Protein AF-A0A2A2Q8H7-F1 (afdb_monomer_lite)

Secondary structure (DSSP, 8-state):
----------PPPP--------------------------------------SS-------------------SSSSSSSHHHHHHIIIIIHHHHHHHHHHHHHHHHHHHHHHHHHHHHHHHHHHHHHHHHHHHHHHHHHHHHHHHHHHHHHHHHHHHHHHHHHHHHHHHHHHHHHHHHHHHHHHHHHHHHHHHHHHHHHHHHHHHHHHHHHHHHHHHHHHHHHHHHHHHHHTGGGGHHHHHHHHHHHHHHHHHHHHHHHHHHHHHHHHHHHHHHHHHHHHHHHHHHHHHHHHHHHHHHHHHHHHHHHHHHHHHHHHHHHHHHHHHHHHHHHHHHHHHHHHHHHHHHHHHHHHHTT-

Foldseek 3Di:
DDDDDDDDDDDDDDDDDDDDDDDDDDDDDDDDDDDDDDDDDDDDDDDDDDDDDDDDDDDDDDDDDDDDDDDDPPPPPPPCVVVVCCVVPPVVVVVVVVVVVVVVVVLLVVLVVLLVVLVVLLVVLVVLLVVLVVLLVVLVVLLVVLVVVVVVLVVVLVVLVVLLVVLVVLLVVLVVLLVVLVVVLVVLVVVVVVLVVLLVVLVVLLVVLVVQLVVLVVQLVVLVVQLVVLVVVPPVSPVSNVVSVVSNVVSVVSNVVSVVVNVVSVVVNVVSVVVVVVSVVVNVVSVVSNVVSVVSNVVSVVSNVVSVVVSVVSVVVVVVSVVSNVVSVVSSVVSVVSSVVSVVSSVVSVVSSVVSD

pLDDT: mean 78.53, std 24.17, range [28.8, 98.31]

Structure (mmCIF, N/CA/C/O backbone):
data_AF-A0A2A2Q8H7-F1
#
_entry.id   AF-A0A2A2Q8H7-F1
#
loop_
_atom_site.group_PDB
_atom_site.id
_atom_site.type_symbol
_atom_site.label_atom_id
_atom_site.label_alt_id
_atom_site.label_comp_id
_atom_site.label_asym_id
_atom_site.label_entity_id
_atom_site.label_seq_id
_atom_site.pdbx_PDB_ins_code
_atom_site.Cartn_x
_atom_site.Cartn_y
_atom_site.Cartn_z
_atom_site.occupancy
_atom_site.B_iso_or_equiv
_atom_site.auth_seq_id
_atom_site.auth_comp_id
_atom_site.auth_asym_id
_atom_site.auth_atom_id
_atom_site.pdbx_PDB_model_num
ATOM 1 N N . MET A 1 1 ? -20.691 2.808 -23.930 1.00 38.38 1 MET A N 1
ATOM 2 C CA . MET A 1 1 ? -20.259 2.750 -25.343 1.00 38.38 1 MET A CA 1
ATOM 3 C C . MET A 1 1 ? -18.809 2.288 -25.367 1.00 38.38 1 MET A C 1
ATOM 5 O O . MET A 1 1 ? -17.964 2.960 -24.802 1.00 38.38 1 MET A O 1
ATOM 9 N N . ASN A 1 2 ? -18.584 1.089 -25.905 1.00 46.81 2 ASN A N 1
ATOM 10 C CA . ASN A 1 2 ? -17.300 0.408 -26.139 1.00 46.81 2 ASN A CA 1
ATOM 11 C C . ASN A 1 2 ? -16.890 0.675 -27.607 1.00 46.81 2 ASN A C 1
ATOM 13 O O . ASN A 1 2 ? -17.810 0.822 -28.419 1.00 46.81 2 ASN A O 1
ATOM 17 N N . PRO A 1 3 ? -15.591 0.773 -27.967 1.00 53.31 3 PRO A N 1
ATOM 18 C CA . PRO A 1 3 ? -14.994 -0.343 -28.724 1.00 53.31 3 PRO A CA 1
ATOM 19 C C . PRO A 1 3 ? -13.470 -0.580 -28.512 1.00 53.31 3 PRO A C 1
ATOM 21 O O . PRO A 1 3 ? -12.635 0.281 -28.762 1.00 53.31 3 PRO A O 1
ATOM 24 N N . THR A 1 4 ? -13.142 -1.801 -28.077 1.00 50.53 4 THR A N 1
ATOM 25 C CA . THR A 1 4 ? -12.286 -2.833 -28.720 1.00 50.53 4 THR A CA 1
ATOM 26 C C . THR A 1 4 ? -10.913 -2.488 -29.336 1.00 50.53 4 THR A C 1
ATOM 28 O O . THR A 1 4 ? -10.813 -1.855 -30.384 1.00 50.53 4 THR A O 1
ATOM 31 N N . LEU A 1 5 ? -9.881 -3.118 -28.755 1.00 50.56 5 LEU A N 1
ATOM 32 C CA . LEU A 1 5 ? -8.596 -3.525 -29.357 1.00 50.56 5 LEU A CA 1
ATOM 33 C C . LEU A 1 5 ? -8.773 -4.593 -30.463 1.00 50.56 5 LEU A C 1
ATOM 35 O O . LEU A 1 5 ? -9.789 -5.293 -30.467 1.00 50.56 5 LEU A O 1
ATOM 39 N N . PRO A 1 6 ? -7.713 -4.864 -31.253 1.00 56.31 6 PRO A N 1
ATOM 40 C CA . PRO A 1 6 ? -7.338 -6.262 -31.461 1.00 56.31 6 PRO A CA 1
ATOM 41 C C . PRO A 1 6 ? -5.842 -6.536 -31.228 1.00 56.31 6 PRO A C 1
ATOM 43 O O . PRO A 1 6 ? -4.957 -5.897 -31.793 1.00 56.31 6 PRO A O 1
ATOM 46 N N . TRP A 1 7 ? -5.592 -7.557 -30.409 1.00 42.88 7 TRP A N 1
ATOM 47 C CA . TRP A 1 7 ? -4.378 -8.370 -30.400 1.00 42.88 7 TRP A CA 1
ATOM 48 C C . TRP A 1 7 ? -4.531 -9.492 -31.439 1.00 42.88 7 TRP A C 1
ATOM 50 O O . TRP A 1 7 ? -5.582 -10.127 -31.496 1.00 42.88 7 TRP A O 1
ATOM 60 N N . SER A 1 8 ? -3.468 -9.821 -32.172 1.00 47.59 8 SER A N 1
ATOM 61 C CA . SER A 1 8 ? -3.288 -11.159 -32.748 1.00 47.59 8 SER A CA 1
ATOM 62 C C . SER A 1 8 ? -1.811 -11.527 -32.697 1.00 47.59 8 SER A C 1
ATOM 64 O O . SER A 1 8 ? -0.992 -10.948 -33.410 1.00 47.59 8 SER A O 1
ATOM 66 N N . GLY A 1 9 ? -1.477 -12.468 -31.818 1.00 38.00 9 GLY A N 1
ATOM 67 C CA . GLY A 1 9 ? -0.177 -13.117 -31.794 1.00 38.00 9 GLY A CA 1
ATOM 68 C C . GLY A 1 9 ? -0.129 -14.295 -32.762 1.00 38.00 9 GLY A C 1
ATOM 69 O O . GLY A 1 9 ? -1.125 -14.985 -32.949 1.00 38.00 9 GLY A O 1
ATOM 70 N N . THR A 1 10 ? 1.061 -14.557 -33.292 1.00 43.72 10 THR A N 1
ATOM 71 C CA . THR A 1 10 ? 1.520 -15.898 -33.674 1.00 43.72 10 THR A CA 1
ATOM 72 C C . THR A 1 10 ? 3.030 -15.953 -33.471 1.00 43.72 10 THR A C 1
ATOM 74 O O . THR A 1 10 ? 3.786 -15.244 -34.132 1.00 43.72 10 THR A O 1
ATOM 77 N N . THR A 1 11 ? 3.447 -16.771 -32.511 1.00 49.12 11 THR A N 1
ATOM 78 C CA . THR A 1 11 ? 4.818 -17.232 -32.275 1.00 49.12 11 THR A CA 1
ATOM 79 C C . THR A 1 11 ? 5.253 -18.259 -33.339 1.00 49.12 11 THR A C 1
ATOM 81 O O . THR A 1 11 ? 4.400 -18.829 -34.023 1.00 49.12 11 THR A O 1
ATOM 84 N N . PRO A 1 12 ? 6.569 -18.496 -33.510 1.00 51.62 12 PRO A N 1
ATOM 85 C CA . PRO A 1 12 ? 7.132 -19.291 -34.604 1.00 51.62 12 PRO A CA 1
ATOM 86 C C . PRO A 1 12 ? 7.311 -20.768 -34.209 1.00 51.62 12 PRO A C 1
ATOM 88 O O . PRO A 1 12 ? 7.320 -21.075 -33.015 1.00 51.62 12 PRO A O 1
ATOM 91 N N . PRO A 1 13 ? 7.582 -21.685 -35.156 1.00 51.84 13 PRO A N 1
ATOM 92 C CA . PRO A 1 13 ? 8.201 -22.955 -34.819 1.00 51.84 13 PRO A CA 1
ATOM 93 C C . PRO A 1 13 ? 9.704 -22.947 -35.126 1.00 51.84 13 PRO A C 1
ATOM 95 O O . PRO A 1 13 ? 10.159 -22.561 -36.203 1.00 51.84 13 PRO A O 1
ATOM 98 N N . ALA A 1 14 ? 10.462 -23.419 -34.142 1.00 38.50 14 ALA A N 1
ATOM 99 C CA . ALA A 1 14 ? 11.843 -23.851 -34.253 1.00 38.50 14 ALA A CA 1
ATOM 100 C C . ALA A 1 14 ? 11.913 -25.318 -34.716 1.00 38.50 14 ALA A C 1
ATOM 102 O O . ALA A 1 14 ? 11.048 -26.114 -34.350 1.00 38.50 14 ALA A O 1
ATOM 103 N N . GLY A 1 15 ? 13.002 -25.700 -35.393 1.00 35.97 15 GLY A N 1
ATOM 104 C CA . GLY A 1 15 ? 13.558 -27.049 -35.237 1.00 35.97 15 GLY A CA 1
ATOM 105 C C . GLY A 1 15 ? 14.048 -27.780 -36.491 1.00 35.97 15 GLY A C 1
ATOM 106 O O . GLY A 1 15 ? 13.283 -28.044 -37.407 1.00 35.97 15 GLY A O 1
ATOM 107 N N . ALA A 1 16 ? 15.301 -28.235 -36.370 1.00 33.44 16 ALA A N 1
ATOM 108 C CA . ALA A 1 16 ? 15.969 -29.370 -37.021 1.00 33.44 16 ALA A CA 1
ATOM 109 C C . ALA A 1 16 ? 16.624 -29.127 -38.400 1.00 33.44 16 ALA A C 1
ATOM 111 O O . ALA A 1 16 ? 15.956 -28.864 -39.389 1.00 33.44 16 ALA A O 1
ATOM 112 N N . LEU A 1 17 ? 17.959 -29.037 -38.495 1.00 33.41 17 LEU A N 1
ATOM 113 C CA . LEU A 1 17 ? 19.013 -30.065 -38.314 1.00 33.41 17 LEU A CA 1
ATOM 114 C C . LEU A 1 17 ? 19.177 -31.008 -39.517 1.00 33.41 17 LEU A C 1
ATOM 116 O O . LEU A 1 17 ? 18.214 -31.605 -39.977 1.00 33.41 17 LEU A O 1
ATOM 120 N N . LEU A 1 18 ? 20.463 -31.216 -39.849 1.00 34.31 18 LEU A N 1
ATOM 121 C CA . LEU A 1 18 ? 21.067 -32.229 -40.731 1.00 34.31 18 LEU A CA 1
ATOM 122 C C . LEU A 1 18 ? 20.992 -31.921 -42.234 1.00 34.31 18 LEU A C 1
ATOM 124 O O . LEU A 1 18 ? 19.980 -31.472 -42.739 1.00 34.31 18 LEU A O 1
ATOM 128 N N . SER A 1 19 ? 21.976 -32.209 -43.082 1.00 35.69 19 SER A N 1
ATOM 129 C CA . SER A 1 19 ? 23.404 -32.554 -43.013 1.00 35.69 19 SER A CA 1
ATOM 130 C C . SER A 1 19 ? 23.757 -32.986 -44.442 1.00 35.69 19 SER A C 1
ATOM 132 O O . SER A 1 19 ? 22.949 -33.688 -45.041 1.00 35.69 19 SER A O 1
ATOM 134 N N . HIS A 1 20 ? 24.985 -32.720 -44.911 1.00 35.47 20 HIS A N 1
ATOM 135 C CA . HIS A 1 20 ? 25.632 -33.429 -46.038 1.00 35.47 20 HIS A CA 1
ATOM 136 C C . HIS A 1 20 ? 25.002 -33.233 -47.452 1.00 35.47 20 HIS A C 1
ATOM 138 O O . HIS A 1 20 ? 23.803 -33.139 -47.605 1.00 35.47 20 HIS A O 1
ATOM 144 N N . ARG A 1 21 ? 25.707 -33.193 -48.593 1.00 36.56 21 ARG A N 1
ATOM 145 C CA . ARG A 1 21 ? 27.114 -33.397 -48.968 1.00 36.56 21 ARG A CA 1
ATOM 146 C C . ARG A 1 21 ? 27.296 -32.991 -50.451 1.00 36.56 21 ARG A C 1
ATOM 148 O O . ARG A 1 21 ? 26.534 -33.442 -51.288 1.00 36.56 21 ARG A O 1
ATOM 155 N N . ARG A 1 22 ? 28.392 -32.268 -50.724 1.00 36.62 22 ARG A N 1
ATOM 156 C CA . ARG A 1 22 ? 29.293 -32.260 -51.910 1.00 36.62 22 ARG A CA 1
ATOM 157 C C . ARG A 1 22 ? 28.767 -32.122 -53.351 1.00 36.62 22 ARG A C 1
ATOM 159 O O . ARG A 1 22 ? 28.132 -33.019 -53.884 1.00 36.62 22 ARG A O 1
ATOM 166 N N . GLY A 1 23 ? 29.444 -31.193 -54.036 1.00 30.78 23 GLY A N 1
ATOM 167 C CA . GLY A 1 23 ? 30.109 -31.396 -55.336 1.00 30.78 23 GLY A CA 1
ATOM 168 C C . GLY A 1 23 ? 29.976 -30.158 -56.227 1.00 30.78 23 GLY A C 1
ATOM 169 O O . GLY A 1 23 ? 28.861 -29.765 -56.510 1.00 30.78 23 GLY A O 1
ATOM 170 N N . GLY A 1 24 ? 31.015 -29.468 -56.699 1.00 32.19 24 GLY A N 1
ATOM 171 C CA . GLY A 1 24 ? 32.462 -29.641 -56.614 1.00 32.19 24 GLY A CA 1
ATOM 172 C C . GLY A 1 24 ? 33.165 -28.612 -57.522 1.00 32.19 24 GLY A C 1
ATOM 173 O O . GLY A 1 24 ? 32.536 -28.089 -58.432 1.00 32.19 24 GLY A O 1
ATOM 174 N N . GLY A 1 25 ? 34.464 -28.385 -57.269 1.00 32.88 25 GLY A N 1
ATOM 175 C CA . GLY A 1 25 ? 35.461 -27.779 -58.180 1.00 32.88 25 GLY A CA 1
ATOM 176 C C . GLY A 1 25 ? 35.324 -26.264 -58.415 1.00 32.88 25 GLY A C 1
ATOM 177 O O . GLY A 1 25 ? 34.241 -25.778 -58.667 1.00 32.88 25 GLY A O 1
ATOM 178 N N . VAL A 1 26 ? 36.361 -25.427 -58.376 1.00 39.19 26 VAL A N 1
ATOM 179 C CA . VAL A 1 26 ? 37.789 -25.647 -58.634 1.00 39.19 26 VAL A CA 1
ATOM 180 C C . VAL A 1 26 ? 38.615 -24.689 -57.769 1.00 39.19 26 VAL A C 1
ATOM 182 O O . VAL A 1 26 ? 38.239 -23.548 -57.521 1.00 39.19 26 VAL A O 1
ATOM 185 N N . ARG A 1 27 ? 39.741 -25.218 -57.285 1.00 37.31 27 ARG A N 1
ATOM 186 C CA . ARG A 1 27 ? 40.699 -24.590 -56.382 1.00 37.31 27 ARG A CA 1
ATOM 187 C C . ARG A 1 27 ? 41.602 -23.585 -57.089 1.00 37.31 27 ARG A C 1
ATOM 189 O O . ARG A 1 27 ? 42.063 -23.808 -58.202 1.00 37.31 27 ARG A O 1
ATOM 196 N N . SER A 1 28 ? 41.946 -22.575 -56.306 1.00 45.31 28 SER A N 1
ATOM 197 C CA . SER A 1 28 ? 43.208 -21.849 -56.289 1.00 45.31 28 SER A CA 1
ATOM 198 C C . SER A 1 28 ? 44.445 -22.756 -56.199 1.00 45.31 28 SER A C 1
ATOM 200 O O . SER A 1 28 ? 44.495 -23.670 -55.375 1.00 45.31 28 SER A O 1
ATOM 202 N N . ALA A 1 29 ? 45.482 -22.397 -56.942 1.00 38.09 29 ALA A N 1
ATOM 203 C CA . ALA A 1 29 ? 46.898 -22.561 -56.615 1.00 38.09 29 ALA A CA 1
ATOM 204 C C . ALA A 1 29 ? 47.614 -21.475 -57.439 1.00 38.09 29 ALA A C 1
ATOM 206 O O . ALA A 1 29 ? 47.194 -21.184 -58.551 1.00 38.09 29 ALA A O 1
ATOM 207 N N . GLY A 1 30 ? 48.625 -20.762 -56.980 1.00 33.28 30 GLY A N 1
ATOM 208 C CA . GLY A 1 30 ? 49.601 -21.077 -55.957 1.00 33.28 30 GLY A CA 1
ATOM 209 C C . GLY A 1 30 ? 50.886 -20.432 -56.462 1.00 33.28 30 GLY A C 1
ATOM 210 O O . GLY A 1 30 ? 51.324 -20.699 -57.576 1.00 33.28 30 GLY A O 1
ATOM 211 N N . ARG A 1 31 ? 51.379 -19.492 -55.671 1.00 38.44 31 ARG A N 1
ATOM 212 C CA . ARG A 1 31 ? 52.669 -18.818 -55.782 1.00 38.44 31 ARG A CA 1
ATOM 213 C C . ARG A 1 31 ? 53.783 -19.874 -55.639 1.00 38.44 31 ARG A C 1
ATOM 215 O O . ARG A 1 31 ? 53.582 -20.795 -54.853 1.00 38.44 31 ARG A O 1
ATOM 222 N N . ASP A 1 32 ? 54.881 -19.760 -56.393 1.00 35.22 32 ASP A N 1
ATOM 223 C CA . ASP A 1 32 ? 56.274 -19.767 -55.887 1.00 35.22 32 ASP A CA 1
ATOM 224 C C . ASP A 1 32 ? 57.332 -20.134 -56.949 1.00 35.22 32 ASP A C 1
ATOM 226 O O . ASP A 1 32 ? 57.041 -20.812 -57.932 1.00 35.22 32 ASP A O 1
ATOM 230 N N . ALA A 1 33 ? 58.563 -19.679 -56.658 1.00 33.16 33 ALA A N 1
ATOM 231 C CA . ALA A 1 33 ? 59.858 -19.789 -57.353 1.00 33.16 33 ALA A CA 1
ATOM 232 C C . ALA A 1 33 ? 60.134 -18.687 -58.405 1.00 33.16 33 ALA A C 1
ATOM 234 O O . ALA A 1 33 ? 59.511 -18.660 -59.458 1.00 33.16 33 ALA A O 1
ATOM 235 N N . ALA A 1 34 ? 61.029 -17.701 -58.240 1.00 34.09 34 ALA A N 1
ATOM 236 C CA . ALA A 1 34 ? 62.172 -17.500 -57.334 1.00 34.09 34 ALA A CA 1
ATOM 237 C C . ALA A 1 34 ? 63.163 -18.675 -57.305 1.00 34.09 34 ALA A C 1
ATOM 239 O O . ALA A 1 34 ? 63.069 -19.528 -56.436 1.00 34.09 34 ALA A O 1
ATOM 240 N N . ASP A 1 35 ? 64.074 -18.738 -58.281 1.00 34.56 35 ASP A N 1
ATOM 241 C CA . ASP A 1 35 ? 65.520 -18.655 -58.024 1.00 34.56 35 ASP A CA 1
ATOM 242 C C . ASP A 1 35 ? 66.358 -18.859 -59.292 1.00 34.56 35 ASP A C 1
ATOM 244 O O . ASP A 1 35 ? 65.956 -19.552 -60.226 1.00 34.56 35 ASP A O 1
ATOM 248 N N . ALA A 1 36 ? 67.574 -18.303 -59.216 1.00 32.72 36 ALA A N 1
ATOM 249 C CA . ALA A 1 36 ? 68.738 -18.537 -60.072 1.00 32.72 36 ALA A CA 1
ATOM 250 C C . ALA A 1 36 ? 68.708 -17.734 -61.403 1.00 32.72 36 ALA A C 1
ATOM 252 O O . ALA A 1 36 ? 67.761 -17.803 -62.170 1.00 32.72 36 ALA A O 1
ATOM 253 N N . ILE A 1 37 ? 69.701 -16.930 -61.800 1.00 32.53 37 ILE A N 1
ATOM 254 C CA . ILE A 1 37 ? 71.152 -16.932 -61.565 1.00 32.53 37 ILE A CA 1
ATOM 255 C C . ILE A 1 37 ? 71.679 -15.509 -61.876 1.00 32.53 37 ILE A C 1
ATOM 257 O O . ILE A 1 37 ? 71.269 -14.898 -62.861 1.00 32.53 37 ILE A O 1
ATOM 261 N N . GLY A 1 38 ? 72.639 -15.006 -61.099 1.00 31.25 38 GLY A N 1
ATOM 262 C CA . GLY A 1 38 ? 73.670 -14.066 -61.579 1.00 31.25 38 GLY A CA 1
ATOM 263 C C . GLY A 1 38 ? 75.060 -14.659 -61.284 1.00 31.25 38 GLY A C 1
ATOM 264 O O . GLY A 1 38 ? 75.107 -15.767 -60.750 1.00 31.25 38 GLY A O 1
ATOM 265 N N . PRO A 1 39 ? 76.192 -13.950 -61.470 1.00 55.62 39 PRO A N 1
ATOM 266 C CA . PRO A 1 39 ? 76.479 -12.777 -62.304 1.00 55.62 39 PRO A CA 1
ATOM 267 C C . PRO A 1 39 ? 77.826 -12.927 -63.085 1.00 55.62 39 PRO A C 1
ATOM 269 O O . PRO A 1 39 ? 78.428 -13.994 -63.113 1.00 55.62 39 PRO A O 1
ATOM 272 N N . ALA A 1 40 ? 78.326 -11.798 -63.609 1.00 31.52 40 ALA A N 1
ATOM 273 C CA . ALA A 1 40 ? 79.738 -11.449 -63.862 1.00 31.52 40 ALA A CA 1
ATOM 274 C C . ALA A 1 40 ? 80.355 -11.612 -65.275 1.00 31.52 40 ALA A C 1
ATOM 276 O O . ALA A 1 40 ? 80.365 -12.657 -65.911 1.00 31.52 40 ALA A O 1
ATOM 277 N N . ALA A 1 41 ? 80.923 -10.472 -65.681 1.00 33.69 41 ALA A N 1
ATOM 278 C CA . ALA A 1 41 ? 81.896 -10.148 -66.718 1.00 33.69 41 ALA A CA 1
ATOM 279 C C . ALA A 1 41 ? 82.891 -11.243 -67.157 1.00 33.69 41 ALA A C 1
ATOM 281 O O . ALA A 1 41 ? 83.472 -11.934 -66.330 1.00 33.69 41 ALA A O 1
ATOM 282 N N . THR A 1 42 ? 83.287 -11.247 -68.433 1.00 36.91 42 THR A N 1
ATOM 283 C CA . THR A 1 42 ? 84.536 -10.622 -68.924 1.00 36.91 42 THR A CA 1
ATOM 284 C C . THR A 1 42 ? 84.755 -10.900 -70.421 1.00 36.91 42 THR A C 1
ATOM 286 O O . THR A 1 42 ? 84.038 -11.647 -71.070 1.00 36.91 42 THR A O 1
ATOM 289 N N . ARG A 1 43 ? 85.706 -10.132 -70.940 1.00 33.06 43 ARG A N 1
ATOM 290 C CA . ARG A 1 43 ? 86.164 -9.833 -72.297 1.00 33.06 43 ARG A CA 1
ATOM 291 C C . ARG A 1 43 ? 86.847 -11.007 -73.023 1.00 33.06 43 ARG A C 1
ATOM 293 O O . ARG A 1 43 ? 87.367 -11.901 -72.368 1.00 33.06 43 ARG A O 1
ATOM 300 N N . SER A 1 44 ? 87.053 -10.794 -74.333 1.00 34.16 44 SER A N 1
ATOM 301 C CA . SER A 1 44 ? 88.095 -11.393 -75.203 1.00 34.16 44 SER A CA 1
ATOM 302 C C . SER A 1 44 ? 87.744 -12.789 -75.736 1.00 34.16 44 SER A C 1
ATOM 304 O O . SER A 1 44 ? 87.090 -13.548 -75.039 1.00 34.16 44 SER A O 1
ATOM 306 N N . ASP A 1 45 ? 88.098 -13.228 -76.935 1.00 31.16 45 ASP A N 1
ATOM 307 C CA . ASP A 1 45 ? 88.739 -12.671 -78.131 1.00 31.16 45 ASP A CA 1
ATOM 308 C C . ASP A 1 45 ? 88.547 -13.735 -79.236 1.00 31.16 45 ASP A C 1
ATOM 310 O O . ASP A 1 45 ? 88.179 -14.863 -78.918 1.00 31.16 45 ASP A O 1
ATOM 314 N N . SER A 1 46 ? 88.840 -13.372 -80.489 1.00 33.91 46 SER A N 1
ATOM 315 C CA . SER A 1 46 ? 89.269 -14.243 -81.608 1.00 33.91 46 SER A CA 1
ATOM 316 C C . SER A 1 46 ? 88.513 -15.566 -81.840 1.00 33.91 46 SER A C 1
ATOM 318 O O . SER A 1 46 ? 88.595 -16.509 -81.067 1.00 33.91 46 SER A O 1
ATOM 320 N N . ALA A 1 47 ? 87.705 -15.656 -82.898 1.00 33.06 47 ALA A N 1
ATOM 321 C CA . ALA A 1 47 ? 88.140 -16.041 -84.251 1.00 33.06 47 ALA A CA 1
ATOM 322 C C . ALA A 1 47 ? 88.558 -17.522 -84.372 1.00 33.06 47 ALA A C 1
ATOM 324 O O . ALA A 1 47 ? 89.345 -18.011 -83.580 1.00 33.06 47 ALA A O 1
ATOM 325 N N . GLU A 1 48 ? 88.067 -18.151 -85.448 1.00 32.78 48 GLU A N 1
ATOM 326 C CA . GLU A 1 48 ? 88.355 -19.515 -85.937 1.00 32.78 48 GLU A CA 1
ATOM 327 C C . GLU A 1 48 ? 87.482 -20.660 -85.394 1.00 32.78 48 GLU A C 1
ATOM 329 O O . GLU A 1 48 ? 87.731 -21.221 -84.341 1.00 32.78 48 GLU A O 1
ATOM 334 N N . GLU A 1 49 ? 86.442 -21.011 -86.163 1.00 36.91 49 GLU A N 1
ATOM 335 C CA . GLU A 1 49 ? 86.236 -22.345 -86.780 1.00 36.91 49 GLU A CA 1
ATOM 336 C C . GLU A 1 49 ? 84.826 -22.379 -87.407 1.00 36.91 49 GLU A C 1
ATOM 338 O O . GLU A 1 49 ? 83.801 -22.428 -86.737 1.00 36.91 49 GLU A O 1
ATOM 343 N N . ASN A 1 50 ? 84.687 -22.034 -88.689 1.00 31.09 50 ASN A N 1
ATOM 344 C CA . ASN A 1 50 ? 84.741 -22.956 -89.832 1.00 31.09 50 ASN A CA 1
ATOM 345 C C . ASN A 1 50 ? 83.661 -24.061 -89.757 1.00 31.09 50 ASN A C 1
ATOM 347 O O . ASN A 1 50 ? 83.768 -25.035 -89.028 1.00 31.09 50 ASN A O 1
ATOM 351 N N . ARG A 1 51 ? 82.539 -23.859 -90.463 1.00 32.91 51 ARG A N 1
ATOM 352 C CA . ARG A 1 51 ? 82.134 -24.670 -91.634 1.00 32.91 51 ARG A CA 1
ATOM 353 C C . ARG A 1 51 ? 82.398 -26.174 -91.482 1.00 32.91 51 ARG A C 1
ATOM 355 O O . ARG A 1 51 ? 83.528 -26.621 -91.618 1.00 32.91 51 ARG A O 1
ATOM 362 N N . ALA A 1 52 ? 81.319 -26.948 -91.499 1.00 35.16 52 ALA A N 1
ATOM 363 C CA . ALA A 1 52 ? 80.814 -27.601 -92.717 1.00 35.16 52 ALA A CA 1
ATOM 364 C C . ALA A 1 52 ? 79.951 -28.800 -92.318 1.00 35.16 52 ALA A C 1
ATOM 366 O O . ALA A 1 52 ? 80.482 -29.684 -91.672 1.00 35.16 52 ALA A O 1
ATOM 367 N N . TRP A 1 53 ? 78.676 -28.872 -92.732 1.00 34.91 53 TRP A N 1
ATOM 368 C CA . TRP A 1 53 ? 77.935 -30.149 -92.807 1.00 34.91 53 TRP A CA 1
ATOM 369 C C . TRP A 1 53 ? 76.690 -30.099 -93.723 1.00 34.91 53 TRP A C 1
ATOM 371 O O . TRP A 1 53 ? 75.618 -30.566 -93.366 1.00 34.91 53 TRP A O 1
ATOM 381 N N . PHE A 1 54 ? 76.841 -29.592 -94.952 1.00 30.41 54 PHE A N 1
ATOM 382 C CA . PHE A 1 54 ? 76.190 -30.219 -96.115 1.00 30.41 54 PHE A CA 1
ATOM 383 C C . PHE A 1 54 ? 77.163 -30.215 -97.302 1.00 30.41 54 PHE A C 1
ATOM 385 O O . PHE A 1 54 ? 77.800 -29.204 -97.595 1.00 30.41 54 PHE A O 1
ATOM 392 N N . GLY A 1 55 ? 77.332 -31.407 -97.877 1.00 33.41 55 GLY A N 1
ATOM 393 C CA . GLY A 1 55 ? 78.430 -31.839 -98.738 1.00 33.41 55 GLY A CA 1
ATOM 394 C C . GLY A 1 55 ? 78.182 -31.784 -100.261 1.00 33.41 55 GLY A C 1
ATOM 395 O O . GLY A 1 55 ? 77.279 -31.078 -100.705 1.00 33.41 55 GLY A O 1
ATOM 396 N N . PRO A 1 56 ? 79.015 -32.495 -101.059 1.00 45.78 56 PRO A N 1
ATOM 397 C CA . PRO A 1 56 ? 79.415 -32.093 -102.415 1.00 45.78 56 PRO A CA 1
ATOM 398 C C . PRO A 1 56 ? 78.902 -32.998 -103.557 1.00 45.78 56 PRO A C 1
ATOM 400 O O . PRO A 1 56 ? 78.447 -34.115 -103.328 1.00 45.78 56 PRO A O 1
ATOM 403 N N . GLY A 1 57 ? 79.086 -32.549 -104.809 1.00 32.06 57 GLY A N 1
ATOM 404 C CA . GLY A 1 57 ? 78.942 -33.375 -106.013 1.00 32.06 57 GLY A CA 1
ATOM 405 C C . GLY A 1 57 ? 79.606 -32.774 -107.265 1.00 32.06 57 GLY A C 1
ATOM 406 O O . GLY A 1 57 ? 79.160 -31.737 -107.740 1.00 32.06 57 GLY A O 1
ATOM 407 N N . LEU A 1 58 ? 80.604 -33.512 -107.791 1.00 30.62 58 LEU A N 1
ATOM 408 C CA . LEU A 1 58 ? 81.322 -33.426 -109.090 1.00 30.62 58 LEU A CA 1
ATOM 409 C C . LEU A 1 58 ? 82.422 -32.337 -109.194 1.00 30.62 58 LEU A C 1
ATOM 411 O O . LEU A 1 58 ? 82.122 -31.155 -109.271 1.00 30.62 58 LEU A O 1
ATOM 415 N N . ALA A 1 59 ? 83.732 -32.619 -109.059 1.00 31.55 59 ALA A N 1
ATOM 416 C CA . ALA A 1 59 ? 84.639 -33.452 -109.889 1.00 31.55 59 ALA A CA 1
ATOM 417 C C . ALA A 1 59 ? 84.587 -33.069 -111.385 1.00 31.55 59 ALA A C 1
ATOM 419 O O . ALA A 1 59 ? 83.521 -33.126 -111.975 1.00 31.55 59 ALA A O 1
ATOM 420 N N . GLY A 1 60 ? 85.652 -32.706 -112.099 1.00 32.31 60 GLY A N 1
ATOM 421 C CA . GLY A 1 60 ? 87.072 -32.569 -111.812 1.00 32.31 60 GLY A CA 1
ATOM 422 C C . GLY A 1 60 ? 87.821 -32.213 -113.113 1.00 32.31 60 GLY A C 1
ATOM 423 O O . GLY A 1 60 ? 87.304 -32.425 -114.203 1.00 32.31 60 GLY A O 1
ATOM 424 N N . LEU A 1 61 ? 89.057 -31.740 -112.934 1.00 29.31 61 LEU A N 1
ATOM 425 C CA . LEU A 1 61 ? 90.211 -31.763 -113.848 1.00 29.31 61 LEU A CA 1
ATOM 426 C C . LEU A 1 61 ? 90.330 -30.809 -115.060 1.00 29.31 61 LEU A C 1
ATOM 428 O O . LEU A 1 61 ? 89.541 -30.805 -115.994 1.00 29.31 61 LEU A O 1
ATOM 432 N N . ALA A 1 62 ? 91.520 -30.187 -115.050 1.00 28.80 62 ALA A N 1
ATOM 433 C CA . ALA A 1 62 ? 92.422 -29.885 -116.167 1.00 28.80 62 ALA A CA 1
ATOM 434 C C . ALA A 1 62 ? 92.220 -28.577 -116.961 1.00 28.80 62 ALA A C 1
ATOM 436 O O . ALA A 1 62 ? 91.523 -28.515 -117.959 1.00 28.80 62 ALA A O 1
ATOM 437 N N . GLY A 1 63 ? 92.963 -27.544 -116.545 1.00 31.20 63 GLY A N 1
ATOM 438 C CA . GLY A 1 63 ? 94.259 -27.250 -117.172 1.00 31.20 63 GLY A CA 1
ATOM 439 C C . GLY A 1 63 ? 94.290 -26.642 -118.585 1.00 31.20 63 GLY A C 1
ATOM 440 O O . GLY A 1 63 ? 94.166 -27.354 -119.570 1.0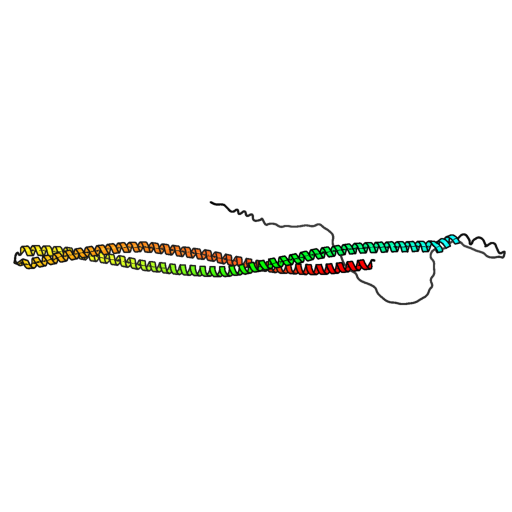0 31.20 63 GLY A O 1
ATOM 441 N N . LEU A 1 64 ? 94.732 -25.377 -118.602 1.00 30.81 64 LEU A N 1
ATOM 442 C CA . LEU A 1 64 ? 95.586 -24.689 -119.589 1.00 30.81 64 LEU A CA 1
ATOM 443 C C . LEU A 1 64 ? 95.003 -24.041 -120.866 1.00 30.81 64 LEU A C 1
ATOM 445 O O . LEU A 1 64 ? 94.480 -24.697 -121.756 1.00 30.81 64 LEU A O 1
ATOM 449 N N . ALA A 1 65 ? 95.396 -22.759 -120.973 1.00 29.17 65 ALA A N 1
ATOM 450 C CA . ALA A 1 65 ? 95.734 -21.974 -122.169 1.00 29.17 65 ALA A CA 1
ATOM 451 C C . ALA A 1 65 ? 94.571 -21.349 -122.963 1.00 29.17 65 ALA A C 1
ATOM 453 O O . ALA A 1 65 ? 93.529 -21.958 -123.123 1.00 29.17 65 ALA A O 1
ATOM 454 N N . VAL A 1 66 ? 94.647 -20.151 -123.554 1.00 30.17 66 VAL A N 1
ATOM 455 C CA . VAL A 1 66 ? 95.582 -19.007 -123.605 1.00 30.17 66 VAL A CA 1
ATOM 456 C C . VAL A 1 66 ? 94.813 -17.910 -124.390 1.00 30.17 66 VAL A C 1
ATOM 458 O O . VAL A 1 66 ? 93.997 -18.251 -125.235 1.00 30.17 66 VAL A O 1
ATOM 461 N N . LEU A 1 67 ? 95.091 -16.629 -124.106 1.00 31.83 67 LEU A N 1
ATOM 462 C CA . LEU A 1 67 ? 94.891 -15.402 -124.918 1.00 31.83 67 LEU A CA 1
ATOM 463 C C . LEU A 1 67 ? 93.678 -15.250 -125.872 1.00 31.83 67 LEU A C 1
ATOM 465 O O . LEU A 1 67 ? 93.556 -15.956 -126.866 1.00 31.83 67 LEU A O 1
ATOM 469 N N . GLY A 1 68 ? 93.000 -14.097 -125.755 1.00 30.25 68 GLY A N 1
ATOM 470 C CA . GLY A 1 68 ? 92.560 -13.355 -126.948 1.00 30.25 68 GLY A CA 1
ATOM 471 C C . GLY A 1 68 ? 91.313 -12.477 -126.802 1.00 30.25 68 GLY A C 1
ATOM 472 O O . GLY A 1 68 ? 90.206 -12.989 -126.810 1.00 30.25 68 GLY A O 1
ATOM 473 N N . ALA A 1 69 ? 91.531 -11.156 -126.822 1.00 29.58 69 ALA A N 1
ATOM 474 C CA . ALA A 1 69 ? 90.615 -10.088 -127.265 1.00 29.58 69 ALA A CA 1
ATOM 475 C C . ALA A 1 69 ? 89.522 -9.530 -126.309 1.00 29.58 69 ALA A C 1
ATOM 477 O O . ALA A 1 69 ? 88.416 -10.044 -126.173 1.00 29.58 69 ALA A O 1
ATOM 478 N N . LEU A 1 70 ? 89.826 -8.345 -125.757 1.00 38.09 70 LEU A N 1
ATOM 479 C CA . LEU A 1 70 ? 88.903 -7.206 -125.568 1.00 38.09 70 LEU A CA 1
ATOM 480 C C . LEU A 1 70 ? 88.210 -6.818 -126.903 1.00 38.09 70 LEU A C 1
ATOM 482 O O . LEU A 1 70 ? 88.822 -7.052 -127.946 1.00 38.09 70 LEU A O 1
ATOM 486 N N . PRO A 1 71 ? 87.100 -6.042 -126.934 1.00 46.16 71 PRO A N 1
ATOM 487 C CA . PRO A 1 71 ? 86.058 -5.799 -125.926 1.00 46.16 71 PRO A CA 1
ATOM 488 C C . PRO A 1 71 ? 84.616 -5.847 -126.511 1.00 46.16 71 PRO A C 1
ATOM 490 O O . PRO A 1 71 ? 84.318 -5.233 -127.531 1.00 46.16 71 PRO A O 1
ATOM 493 N N . ALA A 1 72 ? 83.667 -6.467 -125.804 1.00 36.53 72 ALA A N 1
ATOM 494 C CA . ALA A 1 72 ? 82.225 -6.292 -126.045 1.00 36.53 72 ALA A CA 1
ATOM 495 C C . ALA A 1 72 ? 81.453 -6.365 -124.716 1.00 36.53 72 ALA A C 1
ATOM 497 O O . ALA A 1 72 ? 80.629 -7.243 -124.490 1.00 36.53 72 ALA A O 1
ATOM 498 N N . LEU A 1 73 ? 81.778 -5.463 -123.786 1.00 42.19 73 LEU A N 1
ATOM 499 C CA . LEU A 1 73 ? 81.181 -5.403 -122.445 1.00 42.19 73 LEU A CA 1
ATOM 500 C C . LEU A 1 73 ? 80.643 -3.995 -122.155 1.00 42.19 73 LEU A C 1
ATOM 502 O O . LEU A 1 73 ? 80.984 -3.365 -121.161 1.00 42.19 73 LEU A O 1
ATOM 506 N N . ALA A 1 74 ? 79.799 -3.493 -123.059 1.00 43.94 74 ALA A N 1
ATOM 507 C CA . ALA A 1 74 ? 79.116 -2.205 -122.906 1.00 43.94 74 ALA A CA 1
ATOM 508 C C . ALA A 1 74 ? 77.582 -2.316 -122.793 1.00 43.94 74 ALA A C 1
ATOM 510 O O . ALA A 1 74 ? 76.909 -1.295 -122.737 1.00 43.94 74 ALA A O 1
ATOM 511 N N . THR A 1 75 ? 76.992 -3.516 -122.729 1.00 52.16 75 THR A N 1
ATOM 512 C CA . THR A 1 75 ? 75.523 -3.657 -122.857 1.00 52.16 75 THR A CA 1
ATOM 513 C C . THR A 1 75 ? 74.813 -4.452 -121.759 1.00 52.16 75 THR A C 1
ATOM 515 O O . THR A 1 75 ? 73.612 -4.670 -121.872 1.00 52.16 75 THR A O 1
ATOM 518 N N . PHE A 1 76 ? 75.471 -4.806 -120.645 1.00 45.03 76 PHE A N 1
ATOM 519 C CA . PHE A 1 76 ? 74.825 -5.561 -119.548 1.00 45.03 76 PHE A CA 1
ATOM 520 C C . PHE A 1 76 ? 74.777 -4.848 -118.180 1.00 45.03 76 PHE A C 1
ATOM 522 O O . PHE A 1 76 ? 74.466 -5.465 -117.167 1.00 45.03 76 PHE A O 1
ATOM 529 N N . ALA A 1 77 ? 75.020 -3.532 -118.141 1.00 46.38 77 ALA A N 1
ATOM 530 C CA . ALA A 1 77 ? 74.833 -2.696 -116.945 1.00 46.38 77 ALA A CA 1
ATOM 531 C C . ALA A 1 77 ? 73.401 -2.116 -116.808 1.00 46.38 77 ALA A C 1
ATOM 533 O O . ALA A 1 77 ? 73.072 -1.507 -115.793 1.00 46.38 77 ALA A O 1
ATOM 534 N N . GLY A 1 78 ? 72.530 -2.302 -117.809 1.00 48.56 78 GLY A N 1
ATOM 535 C CA . GLY A 1 78 ? 71.223 -1.630 -117.881 1.00 48.56 78 GLY A CA 1
ATOM 536 C C . GLY A 1 78 ? 70.034 -2.349 -117.226 1.00 48.56 78 GLY A C 1
ATOM 537 O O . GLY A 1 78 ? 69.011 -1.713 -116.998 1.00 48.56 78 GLY A O 1
ATOM 538 N N . ALA A 1 79 ? 70.129 -3.647 -116.910 1.00 49.84 79 ALA A N 1
ATOM 539 C CA . ALA A 1 79 ? 68.939 -4.458 -116.596 1.00 49.84 79 ALA A CA 1
ATOM 540 C C . ALA A 1 79 ? 68.680 -4.720 -115.096 1.00 49.84 79 ALA A C 1
ATOM 542 O O . ALA A 1 79 ? 67.548 -5.008 -114.719 1.00 49.84 79 ALA A O 1
ATOM 543 N N . LEU A 1 80 ? 69.684 -4.575 -114.220 1.00 47.97 80 LEU A N 1
ATOM 544 C CA . LEU A 1 80 ? 69.518 -4.706 -112.755 1.00 47.97 80 LEU A CA 1
ATOM 545 C C . LEU A 1 80 ? 69.496 -3.357 -112.018 1.00 47.97 80 LEU A C 1
ATOM 547 O O . LEU A 1 80 ? 69.005 -3.277 -110.892 1.00 47.97 80 LEU A O 1
ATOM 551 N N . GLY A 1 81 ? 69.955 -2.289 -112.679 1.00 51.06 81 GLY A N 1
ATOM 552 C CA . GLY A 1 81 ? 69.880 -0.912 -112.194 1.00 51.06 81 GLY A CA 1
ATOM 553 C C . GLY A 1 81 ? 68.481 -0.481 -111.737 1.00 51.06 81 GLY A C 1
ATOM 554 O O . GLY A 1 81 ? 68.381 0.031 -110.627 1.00 51.06 81 GLY A O 1
ATOM 555 N N . PRO A 1 82 ? 67.389 -0.716 -112.495 1.00 57.16 82 PRO A N 1
ATOM 556 C CA . PRO A 1 82 ? 66.074 -0.220 -112.099 1.00 57.16 82 PRO A CA 1
ATOM 557 C C . PRO A 1 82 ? 65.481 -0.962 -110.899 1.00 57.16 82 PRO A C 1
ATOM 559 O O . PRO A 1 82 ? 64.811 -0.319 -110.106 1.00 57.16 82 PRO A O 1
ATOM 562 N N . VAL A 1 83 ? 65.747 -2.262 -110.711 1.00 54.28 83 VAL A N 1
ATOM 563 C CA . VAL A 1 83 ? 65.221 -3.039 -109.567 1.00 54.28 83 VAL A CA 1
ATOM 564 C C . VAL A 1 83 ? 66.002 -2.736 -108.291 1.00 54.28 83 VAL A C 1
ATOM 566 O O . VAL A 1 83 ? 65.397 -2.495 -107.248 1.00 54.28 83 VAL A O 1
ATOM 569 N N . VAL A 1 84 ? 67.336 -2.674 -108.372 1.00 53.69 84 VAL A N 1
ATOM 570 C CA . VAL A 1 84 ? 68.170 -2.265 -107.235 1.00 53.69 84 VAL A CA 1
ATOM 571 C C . VAL A 1 84 ? 67.896 -0.803 -106.885 1.00 53.69 84 VAL A C 1
ATOM 573 O O . VAL A 1 84 ? 67.698 -0.529 -105.713 1.00 53.69 84 VAL A O 1
ATOM 576 N N . ALA A 1 85 ? 67.763 0.107 -107.858 1.00 52.69 85 ALA A N 1
ATOM 577 C CA . ALA A 1 85 ? 67.378 1.502 -107.616 1.00 52.69 85 ALA A CA 1
ATOM 578 C C . ALA A 1 85 ? 65.934 1.661 -107.110 1.00 52.69 85 ALA A C 1
ATOM 580 O O . ALA A 1 85 ? 65.661 2.578 -106.341 1.00 52.69 85 ALA A O 1
ATOM 581 N N . TRP A 1 86 ? 65.003 0.771 -107.472 1.00 53.50 86 TRP A N 1
ATOM 582 C CA . TRP A 1 86 ? 63.667 0.755 -106.870 1.00 53.50 86 TRP A CA 1
ATOM 583 C C . TRP A 1 86 ? 63.723 0.326 -105.404 1.00 53.50 86 TRP A C 1
ATOM 585 O O . TRP A 1 86 ? 63.105 0.964 -104.557 1.00 53.50 86 TRP A O 1
ATOM 595 N N . VAL A 1 87 ? 64.487 -0.721 -105.084 1.00 53.06 87 VAL A N 1
ATOM 596 C CA . VAL A 1 87 ? 64.624 -1.244 -103.716 1.00 53.06 87 VAL A CA 1
ATOM 597 C C . VAL A 1 87 ? 65.434 -0.290 -102.827 1.00 53.06 87 VAL A C 1
ATOM 599 O O . VAL A 1 87 ? 65.011 -0.026 -101.704 1.00 53.06 87 VAL A O 1
ATOM 602 N N . THR A 1 88 ? 66.536 0.289 -103.317 1.00 53.31 88 THR A N 1
ATOM 603 C CA . THR A 1 88 ? 67.397 1.215 -102.554 1.00 53.31 88 THR A CA 1
ATOM 604 C C . THR A 1 88 ? 66.926 2.671 -102.592 1.00 53.31 88 THR A C 1
ATOM 606 O O . THR A 1 88 ? 67.192 3.404 -101.643 1.00 53.31 88 THR A O 1
ATOM 609 N N . GLY A 1 89 ? 66.204 3.098 -103.634 1.00 53.69 89 GLY A N 1
ATOM 610 C CA . GLY A 1 89 ? 65.773 4.488 -103.825 1.00 53.69 89 GLY A CA 1
ATOM 611 C C . GLY A 1 89 ? 64.327 4.796 -103.419 1.00 53.69 89 GLY A C 1
ATOM 612 O O . GLY A 1 89 ? 64.066 5.901 -102.952 1.00 53.69 89 GLY A O 1
ATOM 613 N N . ALA A 1 90 ? 63.386 3.849 -103.555 1.00 53.66 90 ALA A N 1
ATOM 614 C CA . ALA A 1 90 ? 61.952 4.109 -103.331 1.00 53.66 90 ALA A CA 1
ATOM 615 C C . ALA A 1 90 ? 61.255 3.116 -102.375 1.00 53.66 90 ALA A C 1
ATOM 617 O O . ALA A 1 90 ? 60.399 3.519 -101.589 1.00 53.66 90 ALA A O 1
ATOM 618 N N . GLY A 1 91 ? 61.629 1.833 -102.382 1.00 52.41 91 GLY A N 1
ATOM 619 C CA . GLY A 1 91 ? 60.963 0.765 -101.625 1.00 52.41 91 GLY A CA 1
ATOM 620 C C . GLY A 1 91 ? 61.240 0.784 -100.118 1.00 52.41 91 GLY A C 1
ATOM 621 O O . GLY A 1 91 ? 60.310 0.682 -99.319 1.00 52.41 91 GLY A O 1
ATOM 622 N N . VAL A 1 92 ? 62.499 0.973 -99.708 1.00 58.78 92 VAL A N 1
ATOM 623 C CA . VAL A 1 92 ? 62.885 1.124 -98.290 1.00 58.78 92 VAL A CA 1
ATOM 624 C C . VAL A 1 92 ? 62.296 2.393 -97.645 1.00 58.78 92 VAL A C 1
ATOM 626 O O . VAL A 1 92 ? 61.692 2.266 -96.576 1.00 58.78 92 VAL A O 1
ATOM 629 N N . PRO A 1 93 ? 62.379 3.599 -98.250 1.00 61.69 93 PRO A N 1
ATOM 630 C CA . PRO A 1 93 ? 61.753 4.789 -97.673 1.00 61.69 93 PRO A CA 1
ATOM 631 C C . PRO A 1 93 ? 60.220 4.712 -97.658 1.00 61.69 93 PRO A C 1
ATOM 633 O O . PRO A 1 93 ? 59.619 5.159 -96.685 1.00 61.69 93 PRO A O 1
ATOM 636 N N . ALA A 1 94 ? 59.571 4.091 -98.652 1.00 60.31 94 ALA A N 1
ATOM 637 C CA . ALA A 1 94 ? 58.120 3.874 -98.633 1.00 60.31 94 ALA A CA 1
ATOM 638 C C . ALA A 1 94 ? 57.685 2.871 -97.546 1.00 60.31 94 ALA A C 1
ATOM 640 O O . ALA A 1 94 ? 56.699 3.107 -96.847 1.00 60.31 94 ALA A O 1
ATOM 641 N N . GLY A 1 95 ? 58.444 1.787 -97.345 1.00 63.94 95 GLY A N 1
ATOM 642 C CA . GLY A 1 95 ? 58.225 0.828 -96.259 1.00 63.94 95 GLY A CA 1
ATOM 643 C C . GLY A 1 95 ? 58.436 1.447 -94.873 1.00 63.94 95 GLY A C 1
ATOM 644 O O . GLY A 1 95 ? 57.595 1.275 -93.991 1.00 63.94 95 GLY A O 1
ATOM 645 N N . ALA A 1 96 ? 59.501 2.237 -94.695 1.00 67.31 96 ALA A N 1
ATOM 646 C CA . ALA A 1 96 ? 59.778 2.981 -93.466 1.00 67.31 96 ALA A CA 1
ATOM 647 C C . ALA A 1 96 ? 58.737 4.082 -93.201 1.00 67.31 96 ALA A C 1
ATOM 649 O O . ALA A 1 96 ? 58.312 4.251 -92.060 1.00 67.31 96 ALA A O 1
ATOM 650 N N . ALA A 1 97 ? 58.261 4.780 -94.237 1.00 70.31 97 ALA A N 1
ATOM 651 C CA . ALA A 1 97 ? 57.168 5.744 -94.138 1.00 70.31 97 ALA A CA 1
ATOM 652 C C . ALA A 1 97 ? 55.841 5.059 -93.777 1.00 70.31 97 ALA A C 1
ATOM 654 O O . ALA A 1 97 ? 55.118 5.557 -92.919 1.00 70.31 97 ALA A O 1
ATOM 655 N N . GLY A 1 98 ? 55.541 3.888 -94.346 1.00 72.38 98 GLY A N 1
ATOM 656 C CA . GLY A 1 98 ? 54.381 3.072 -93.976 1.00 72.38 98 GLY A CA 1
ATOM 657 C C . GLY A 1 98 ? 54.445 2.561 -92.532 1.00 72.38 98 GLY A C 1
ATOM 658 O O . GLY A 1 98 ? 53.445 2.612 -91.816 1.00 72.38 98 GLY A O 1
ATOM 659 N N . LEU A 1 99 ? 55.626 2.143 -92.061 1.00 76.69 99 LEU A N 1
ATOM 660 C CA . LEU A 1 99 ? 55.878 1.759 -90.666 1.00 76.69 99 LEU A CA 1
ATOM 661 C C . LEU A 1 99 ? 55.782 2.962 -89.722 1.00 76.69 99 LEU A C 1
ATOM 663 O O . LEU A 1 99 ? 55.163 2.849 -88.670 1.00 76.69 99 LEU A O 1
ATOM 667 N N . TYR A 1 100 ? 56.314 4.122 -90.110 1.00 78.75 100 TYR A N 1
ATOM 668 C CA . TYR A 1 100 ? 56.235 5.373 -89.354 1.00 78.75 100 TYR A CA 1
ATOM 669 C C . TYR A 1 100 ? 54.796 5.889 -89.254 1.00 78.75 100 TYR A C 1
ATOM 671 O O . TYR A 1 100 ? 54.322 6.193 -88.161 1.00 78.75 100 TYR A O 1
ATOM 679 N N . VAL A 1 101 ? 54.063 5.930 -90.368 1.00 79.06 101 VAL A N 1
ATOM 680 C CA . VAL A 1 101 ? 52.644 6.309 -90.417 1.00 79.06 101 VAL A CA 1
ATOM 681 C C . VAL A 1 101 ? 51.803 5.289 -89.651 1.00 79.06 101 VAL A C 1
ATOM 683 O O . VAL A 1 101 ? 50.985 5.674 -88.820 1.00 79.06 101 VAL A O 1
ATOM 686 N N . GLY A 1 102 ? 52.048 3.990 -89.831 1.00 76.62 102 GLY A N 1
ATOM 687 C CA . GLY A 1 102 ? 51.391 2.920 -89.082 1.00 76.62 102 GLY A CA 1
ATOM 688 C C . GLY A 1 102 ? 51.669 2.982 -87.576 1.00 76.62 102 GLY A C 1
ATOM 689 O O . GLY A 1 102 ? 50.752 2.785 -86.779 1.00 76.62 102 GLY A O 1
ATOM 690 N N . MET A 1 103 ? 52.898 3.313 -87.171 1.00 77.12 103 MET A N 1
ATOM 691 C CA . MET A 1 103 ? 53.308 3.513 -85.778 1.00 77.12 103 MET A CA 1
ATOM 692 C C . MET A 1 103 ? 52.704 4.795 -85.195 1.00 77.12 103 MET A C 1
ATOM 694 O O . MET A 1 103 ? 52.219 4.766 -84.069 1.00 77.12 103 MET A O 1
ATOM 698 N N . ARG A 1 104 ? 52.620 5.887 -85.964 1.00 75.81 104 ARG A N 1
ATOM 699 C CA . ARG A 1 104 ? 51.925 7.131 -85.588 1.00 75.81 104 ARG A CA 1
ATOM 700 C C . ARG A 1 104 ? 50.419 6.928 -85.444 1.00 75.81 104 ARG A C 1
ATOM 702 O O . ARG A 1 104 ? 49.836 7.449 -84.499 1.00 75.81 104 ARG A O 1
ATOM 709 N N . ILE A 1 105 ? 49.785 6.153 -86.323 1.00 78.75 105 ILE A N 1
ATOM 710 C CA . ILE A 1 105 ? 48.366 5.786 -86.213 1.00 78.75 105 ILE A CA 1
ATOM 711 C C . ILE A 1 105 ? 48.150 4.882 -84.992 1.00 78.75 105 ILE A C 1
ATOM 713 O O . ILE A 1 105 ? 47.211 5.114 -84.233 1.00 78.75 105 ILE A O 1
ATOM 717 N N . ARG A 1 106 ? 49.034 3.901 -84.740 1.00 74.62 106 ARG A N 1
ATOM 718 C CA . ARG A 1 106 ? 48.997 3.066 -83.523 1.00 74.62 106 ARG A CA 1
ATOM 719 C C . ARG A 1 106 ? 49.179 3.895 -82.253 1.00 74.62 106 ARG A C 1
ATOM 721 O O . ARG A 1 106 ? 48.407 3.720 -81.319 1.00 74.62 106 ARG A O 1
ATOM 728 N N . GLN A 1 107 ? 50.127 4.831 -82.231 1.00 81.31 107 GLN A N 1
ATOM 729 C CA . GLN A 1 107 ? 50.335 5.756 -81.115 1.00 81.31 107 GLN A CA 1
ATOM 730 C C . GLN A 1 107 ? 49.133 6.683 -80.911 1.00 81.31 107 GLN A C 1
ATOM 732 O O . GLN A 1 107 ? 48.693 6.845 -79.780 1.00 81.31 107 GLN A O 1
ATOM 737 N N . ARG A 1 108 ? 48.547 7.245 -81.978 1.00 77.06 108 ARG A N 1
ATOM 738 C CA . ARG A 1 108 ? 47.328 8.069 -81.891 1.00 77.06 108 ARG A CA 1
ATOM 739 C C . ARG A 1 108 ? 46.135 7.272 -81.366 1.00 77.06 108 ARG A C 1
ATOM 741 O O . ARG A 1 108 ? 45.422 7.764 -80.502 1.00 77.06 108 ARG A O 1
ATOM 748 N N . ARG A 1 109 ? 45.944 6.028 -81.822 1.00 78.81 109 ARG A N 1
ATOM 749 C CA . ARG A 1 109 ? 44.892 5.131 -81.310 1.00 78.81 109 ARG A CA 1
ATOM 750 C C . ARG A 1 109 ? 45.129 4.739 -79.852 1.00 78.81 109 ARG A C 1
ATOM 752 O O . ARG A 1 109 ? 44.185 4.756 -79.072 1.00 78.81 109 ARG A O 1
ATOM 759 N N . ALA A 1 110 ? 46.370 4.443 -79.467 1.00 78.69 110 ALA A N 1
ATOM 760 C CA . ALA A 1 110 ? 46.730 4.144 -78.082 1.00 78.69 110 ALA A CA 1
ATOM 761 C C . ALA A 1 110 ? 46.513 5.355 -77.158 1.00 78.69 110 ALA A C 1
ATOM 763 O O . ALA A 1 110 ? 45.956 5.192 -76.077 1.00 78.69 110 ALA A O 1
ATOM 764 N N . ARG A 1 111 ? 46.871 6.568 -77.606 1.00 78.50 111 ARG A N 1
ATOM 765 C CA . ARG A 1 111 ? 46.618 7.827 -76.884 1.00 78.50 111 ARG A CA 1
ATOM 766 C C . ARG A 1 111 ? 45.130 8.136 -76.769 1.00 78.50 111 ARG A C 1
ATOM 768 O O . ARG A 1 111 ? 44.664 8.415 -75.673 1.00 78.50 111 ARG A O 1
ATOM 775 N N . ALA A 1 112 ? 44.364 7.997 -77.850 1.00 78.88 112 ALA A N 1
ATOM 776 C CA . ALA A 1 112 ? 42.914 8.184 -77.822 1.00 78.88 112 ALA A CA 1
ATOM 777 C C . ALA A 1 112 ? 42.220 7.177 -76.884 1.00 78.88 112 ALA A C 1
ATOM 779 O O . ALA A 1 112 ? 41.362 7.559 -76.094 1.00 78.88 112 ALA A O 1
ATOM 780 N N . ALA A 1 113 ? 42.638 5.906 -76.904 1.00 81.50 113 ALA A N 1
ATOM 781 C CA . ALA A 1 113 ? 42.130 4.877 -75.996 1.00 81.50 113 ALA A CA 1
ATOM 782 C C . ALA A 1 113 ? 42.575 5.080 -74.532 1.00 81.50 113 ALA A C 1
ATOM 784 O O . ALA A 1 113 ? 41.890 4.637 -73.609 1.00 81.50 113 ALA A O 1
ATOM 785 N N . ALA A 1 114 ? 43.728 5.712 -74.292 1.00 81.56 114 ALA A N 1
ATOM 786 C CA . ALA A 1 114 ? 44.170 6.110 -72.956 1.00 81.56 114 ALA A CA 1
ATOM 787 C C . ALA A 1 114 ? 43.373 7.320 -72.439 1.00 81.56 114 ALA A C 1
ATOM 789 O O . ALA A 1 114 ? 42.909 7.297 -71.303 1.00 81.56 114 ALA A O 1
ATOM 790 N N . ALA A 1 115 ? 43.127 8.320 -73.289 1.00 81.75 115 ALA A N 1
ATOM 791 C CA . ALA A 1 115 ? 42.314 9.490 -72.967 1.00 81.75 115 ALA A CA 1
ATOM 792 C C . ALA A 1 115 ? 40.836 9.134 -72.718 1.00 81.75 115 ALA A C 1
ATOM 794 O O . ALA A 1 115 ? 40.208 9.718 -71.838 1.00 81.75 115 ALA A O 1
ATOM 795 N N . ASP A 1 116 ? 40.269 8.170 -73.454 1.00 84.50 116 ASP A N 1
ATOM 796 C CA . ASP A 1 116 ? 38.909 7.669 -73.192 1.00 84.50 116 ASP A CA 1
ATOM 797 C C . ASP A 1 116 ? 38.831 6.926 -71.849 1.00 84.50 116 ASP A C 1
ATOM 799 O O . ASP A 1 116 ? 37.952 7.200 -71.035 1.00 84.50 116 ASP A O 1
ATOM 803 N N . ARG A 1 117 ? 39.803 6.048 -71.554 1.00 85.62 117 ARG A N 1
ATOM 804 C CA . ARG A 1 117 ? 39.899 5.388 -70.239 1.00 85.62 117 ARG A CA 1
ATOM 805 C C . ARG A 1 117 ? 40.058 6.382 -69.097 1.00 85.62 117 ARG A C 1
ATOM 807 O O . ARG A 1 117 ? 39.390 6.230 -68.084 1.00 85.62 117 ARG A O 1
ATOM 814 N N . SER A 1 118 ? 40.906 7.392 -69.264 1.00 87.31 118 SER A N 1
ATOM 815 C CA . SER A 1 118 ? 41.124 8.426 -68.254 1.00 87.31 118 SER A CA 1
ATOM 816 C C . SER A 1 118 ? 39.865 9.262 -68.008 1.00 87.31 118 SER A C 1
ATOM 818 O O . SER A 1 118 ? 39.524 9.509 -66.857 1.00 87.31 118 SER A O 1
ATOM 820 N N . ARG A 1 119 ? 39.103 9.603 -69.059 1.00 85.00 119 ARG A N 1
ATOM 821 C CA . ARG A 1 119 ? 37.795 10.265 -68.916 1.00 85.00 119 ARG A CA 1
ATOM 822 C C . ARG A 1 119 ? 36.768 9.397 -68.194 1.00 85.00 119 ARG A C 1
ATOM 824 O O . ARG A 1 119 ? 36.076 9.893 -67.311 1.00 85.00 119 ARG A O 1
ATOM 831 N N . ARG A 1 120 ? 36.683 8.106 -68.529 1.00 87.50 120 ARG A N 1
ATOM 832 C CA . ARG A 1 120 ? 35.787 7.160 -67.839 1.00 87.50 120 ARG A CA 1
ATOM 833 C C . ARG A 1 120 ? 36.168 6.974 -66.369 1.00 87.50 120 ARG A C 1
ATOM 835 O O . ARG A 1 120 ? 35.281 6.945 -65.527 1.00 87.50 120 ARG A O 1
ATOM 842 N N . LEU A 1 121 ? 37.464 6.879 -66.064 1.00 88.88 121 LEU A N 1
ATOM 843 C CA . LEU A 1 121 ? 37.968 6.792 -64.691 1.00 88.88 121 LEU A CA 1
ATOM 844 C C . LEU A 1 121 ? 37.710 8.080 -63.906 1.00 88.88 121 LEU A C 1
ATOM 846 O O . LEU A 1 121 ? 37.276 7.991 -62.767 1.00 88.88 121 LEU A O 1
ATOM 850 N N . GLY A 1 122 ? 37.897 9.254 -64.516 1.00 86.88 122 GLY A N 1
ATOM 851 C CA . GLY A 1 122 ? 37.555 10.538 -63.900 1.00 86.88 122 GLY A CA 1
ATOM 852 C C . GLY A 1 122 ? 36.060 10.662 -63.600 1.00 86.88 122 GLY A C 1
ATOM 853 O O . GLY A 1 122 ? 35.688 11.006 -62.487 1.00 86.88 122 GLY A O 1
ATOM 854 N N . GLY A 1 123 ? 35.192 10.286 -64.546 1.00 88.12 123 GLY A N 1
ATOM 855 C CA . GLY A 1 123 ? 33.744 10.251 -64.309 1.00 88.12 123 GLY A CA 1
ATOM 856 C C . GLY A 1 123 ? 33.323 9.228 -63.245 1.00 88.12 123 GLY A C 1
ATOM 857 O O . GLY A 1 123 ? 32.400 9.484 -62.477 1.00 88.12 123 GLY A O 1
ATOM 858 N N . GLY A 1 124 ? 34.014 8.084 -63.171 1.00 91.56 124 GLY A N 1
ATOM 859 C CA . GLY A 1 124 ? 33.826 7.095 -62.108 1.00 91.56 124 GLY A CA 1
ATOM 860 C C . GLY A 1 124 ? 34.274 7.608 -60.738 1.00 91.56 124 GLY A C 1
ATOM 861 O O . GLY A 1 124 ? 33.556 7.420 -59.762 1.00 91.56 124 GLY A O 1
ATOM 862 N N . ALA A 1 125 ? 35.412 8.303 -60.670 1.00 90.88 125 ALA A N 1
ATOM 863 C CA . ALA A 1 125 ? 35.905 8.942 -59.453 1.00 90.88 125 ALA A CA 1
ATOM 864 C C . ALA A 1 125 ? 34.919 10.006 -58.942 1.00 90.88 125 ALA A C 1
ATOM 866 O O . ALA A 1 125 ? 34.564 9.987 -57.768 1.00 90.88 125 ALA A O 1
ATOM 867 N N . ASP A 1 126 ? 34.390 10.857 -59.827 1.00 90.81 126 ASP A N 1
ATOM 868 C CA . ASP A 1 126 ? 33.361 11.846 -59.478 1.00 90.81 126 ASP A CA 1
ATOM 869 C C . ASP A 1 126 ? 32.091 11.195 -58.922 1.00 90.81 126 ASP A C 1
ATOM 871 O O . ASP A 1 126 ? 31.504 11.691 -57.958 1.00 90.81 126 ASP A O 1
ATOM 875 N N . ALA A 1 127 ? 31.646 10.093 -59.532 1.00 92.19 127 ALA A N 1
ATOM 876 C CA . ALA A 1 127 ? 30.478 9.357 -59.062 1.00 92.19 127 ALA A CA 1
ATOM 877 C C . ALA A 1 127 ? 30.708 8.791 -57.652 1.00 92.19 127 ALA A C 1
ATOM 879 O O . ALA A 1 127 ? 29.866 8.992 -56.778 1.00 92.19 127 ALA A O 1
ATOM 880 N N . VAL A 1 128 ? 31.873 8.176 -57.418 1.00 93.81 128 VAL A N 1
ATOM 881 C CA . VAL A 1 128 ? 32.278 7.650 -56.106 1.00 93.81 128 VAL A CA 1
ATOM 882 C C . VAL A 1 128 ? 32.372 8.770 -55.066 1.00 93.81 128 VAL A C 1
ATOM 884 O O . VAL A 1 128 ? 31.803 8.639 -53.988 1.00 93.81 128 VAL A O 1
ATOM 887 N N . ALA A 1 129 ? 33.000 9.905 -55.387 1.00 91.50 129 ALA A N 1
ATOM 888 C CA . ALA A 1 129 ? 33.105 11.043 -54.471 1.00 91.50 129 ALA A CA 1
ATOM 889 C C . ALA A 1 129 ? 31.726 11.583 -54.056 1.00 91.50 129 ALA A C 1
ATOM 891 O O . ALA A 1 129 ? 31.494 11.871 -52.881 1.00 91.50 129 ALA A O 1
ATOM 892 N N . ARG A 1 130 ? 30.784 11.692 -55.003 1.00 92.94 130 ARG A N 1
ATOM 893 C CA . ARG A 1 130 ? 29.406 12.129 -54.716 1.00 92.94 130 ARG A CA 1
ATOM 894 C C . ARG A 1 130 ? 28.656 11.133 -53.841 1.00 92.94 130 ARG A C 1
ATOM 896 O O . ARG A 1 130 ? 27.953 11.549 -52.922 1.00 92.94 130 ARG A O 1
ATOM 903 N N . GLU A 1 131 ? 28.796 9.842 -54.120 1.00 94.12 131 GLU A N 1
ATOM 904 C CA . GLU A 1 131 ? 28.184 8.782 -53.319 1.00 94.12 131 GLU A CA 1
ATOM 905 C C . GLU A 1 131 ? 28.739 8.782 -51.890 1.00 94.12 131 GLU A C 1
ATOM 907 O O . GLU A 1 131 ? 27.973 8.794 -50.926 1.00 94.12 131 GLU A O 1
ATOM 912 N N . SER A 1 132 ? 30.059 8.892 -51.734 1.00 93.88 132 SER A N 1
ATOM 913 C CA . SER A 1 132 ? 30.702 9.021 -50.428 1.00 93.88 132 SER A CA 1
ATOM 914 C C . SER A 1 132 ? 30.274 10.296 -49.694 1.00 93.88 132 SER A C 1
ATOM 916 O O . SER A 1 132 ? 29.964 10.229 -48.508 1.00 93.88 132 SER A O 1
ATOM 918 N N . ALA A 1 133 ? 30.148 11.440 -50.374 1.00 91.19 133 ALA A N 1
ATOM 919 C CA . ALA A 1 133 ? 29.639 12.673 -49.763 1.00 91.19 133 ALA A CA 1
ATOM 920 C C . ALA A 1 133 ? 28.190 12.523 -49.261 1.00 91.19 133 ALA A C 1
ATOM 922 O O . ALA A 1 133 ? 27.855 12.984 -48.166 1.00 91.19 133 ALA A O 1
ATOM 923 N N . ALA A 1 134 ? 27.333 11.826 -50.014 1.00 92.81 134 ALA A N 1
ATOM 924 C CA . ALA A 1 134 ? 25.986 11.480 -49.564 1.00 92.81 134 ALA A CA 1
ATOM 925 C C . ALA A 1 134 ? 26.007 10.521 -48.355 1.00 92.81 134 ALA A C 1
ATOM 927 O O . ALA A 1 134 ? 25.192 10.668 -47.435 1.00 92.81 134 ALA A O 1
ATOM 928 N N . GLY A 1 135 ? 26.958 9.583 -48.322 1.00 92.00 135 GLY A N 1
ATOM 929 C CA . GLY A 1 135 ? 27.231 8.706 -47.182 1.00 92.00 135 GLY A CA 1
ATOM 930 C C . GLY A 1 135 ? 27.622 9.483 -45.922 1.00 92.00 135 GLY A C 1
ATOM 931 O O . GLY A 1 135 ? 26.982 9.318 -44.885 1.00 92.00 135 GLY A O 1
ATOM 932 N N . ALA A 1 136 ? 28.580 10.408 -46.023 1.00 91.31 136 ALA A N 1
ATOM 933 C CA . ALA A 1 136 ? 28.998 11.277 -44.920 1.00 91.31 136 ALA A CA 1
ATOM 934 C C . ALA A 1 136 ? 27.836 12.137 -44.391 1.00 91.31 136 ALA A C 1
ATOM 936 O O . ALA A 1 136 ? 27.610 12.219 -43.183 1.00 91.31 136 ALA A O 1
ATOM 937 N N . ALA A 1 137 ? 27.029 12.718 -45.285 1.00 91.12 137 ALA A N 1
ATOM 938 C CA . ALA A 1 137 ? 25.836 13.468 -44.891 1.00 91.12 137 ALA A CA 1
ATOM 939 C C . ALA A 1 137 ? 24.804 12.586 -44.164 1.00 91.12 137 ALA A C 1
ATOM 941 O O . ALA A 1 137 ? 24.120 13.042 -43.246 1.00 91.12 137 ALA A O 1
ATOM 942 N N . THR A 1 138 ? 24.680 11.319 -44.567 1.00 93.25 138 THR A N 1
ATOM 943 C CA . THR A 1 138 ? 23.801 10.341 -43.912 1.00 93.25 138 THR A CA 1
ATOM 944 C C . THR A 1 138 ? 24.314 9.968 -42.527 1.00 93.25 138 THR A C 1
ATOM 946 O O . THR A 1 138 ? 23.531 10.005 -41.579 1.00 93.25 138 THR A O 1
ATOM 949 N N . ALA A 1 139 ? 25.617 9.722 -42.384 1.00 91.62 139 ALA A N 1
ATOM 950 C CA . ALA A 1 139 ? 26.260 9.499 -41.094 1.00 91.62 139 ALA A CA 1
ATOM 951 C C . ALA A 1 139 ? 26.084 10.704 -40.148 1.00 91.62 139 ALA A C 1
ATOM 953 O O . ALA A 1 139 ? 25.795 10.530 -38.969 1.00 91.62 139 ALA A O 1
ATOM 954 N N . GLY A 1 140 ? 26.154 11.939 -40.661 1.00 89.25 140 GLY A N 1
ATOM 955 C CA . GLY A 1 140 ? 25.870 13.145 -39.874 1.00 89.25 140 GLY A CA 1
ATOM 956 C C . GLY A 1 140 ? 24.432 13.200 -39.340 1.00 89.25 140 GLY A C 1
ATOM 957 O O . GLY A 1 140 ? 24.214 13.504 -38.167 1.00 89.25 140 GLY A O 1
ATOM 958 N N . ARG A 1 141 ? 23.437 12.846 -40.168 1.00 92.44 141 ARG A N 1
ATOM 959 C CA . ARG A 1 141 ? 22.032 12.747 -39.724 1.00 92.44 141 ARG A CA 1
ATOM 960 C C . ARG A 1 141 ? 21.824 11.619 -38.712 1.00 92.44 141 ARG A C 1
ATOM 962 O O . ARG A 1 141 ? 21.085 11.807 -37.750 1.00 92.44 141 ARG A O 1
ATOM 969 N N . GLN A 1 142 ? 22.479 10.473 -38.907 1.00 92.06 142 GLN A N 1
ATOM 970 C CA . GLN A 1 142 ? 22.446 9.368 -37.947 1.00 92.06 142 GLN A CA 1
ATOM 971 C C . GLN A 1 142 ? 23.032 9.790 -36.600 1.00 92.06 142 GLN A C 1
ATOM 973 O O . GLN A 1 142 ? 22.383 9.585 -35.584 1.00 92.06 142 GLN A O 1
ATOM 978 N N . ALA A 1 143 ? 24.188 10.456 -36.578 1.00 90.38 143 ALA A N 1
ATOM 979 C CA . ALA A 1 143 ? 24.791 10.956 -35.345 1.00 90.38 143 ALA A CA 1
ATOM 980 C C . ALA A 1 143 ? 23.859 11.906 -34.570 1.00 90.38 143 ALA A C 1
ATOM 982 O O . ALA A 1 143 ? 23.764 11.811 -33.347 1.00 90.38 143 ALA A O 1
ATOM 983 N N . ALA A 1 144 ? 23.127 12.783 -35.266 1.00 91.06 144 ALA A N 1
ATOM 984 C CA . ALA A 1 144 ? 22.130 13.646 -34.633 1.00 91.06 144 ALA A CA 1
ATOM 985 C C . ALA A 1 144 ? 20.980 12.839 -33.998 1.00 91.06 144 ALA A C 1
ATOM 987 O O . ALA A 1 144 ? 20.650 13.063 -32.833 1.00 91.06 144 ALA A O 1
ATOM 988 N N . ALA A 1 145 ? 20.426 11.861 -34.725 1.00 93.44 145 ALA A N 1
ATOM 989 C CA . ALA A 1 145 ? 19.364 10.986 -34.222 1.00 93.44 145 ALA A CA 1
ATOM 990 C C . ALA A 1 145 ? 19.823 10.120 -33.033 1.00 93.44 145 ALA A C 1
ATOM 992 O O . ALA A 1 145 ? 19.082 9.943 -32.067 1.00 93.44 145 ALA A O 1
ATOM 993 N N . LEU A 1 146 ? 21.062 9.619 -33.067 1.00 94.44 146 LEU A N 1
ATOM 994 C CA . LEU A 1 146 ? 21.672 8.885 -31.954 1.00 94.44 146 LEU A CA 1
ATOM 995 C C . LEU A 1 146 ? 21.841 9.789 -30.724 1.00 94.44 146 LEU A C 1
ATOM 997 O O . LEU A 1 146 ? 21.542 9.369 -29.610 1.00 94.44 146 LEU A O 1
ATOM 1001 N N . GLY A 1 147 ? 22.224 11.055 -30.916 1.00 90.75 147 GLY A N 1
ATOM 1002 C CA . GLY A 1 147 ? 22.295 12.041 -29.837 1.00 90.75 147 GLY A CA 1
ATOM 1003 C C . GLY A 1 147 ? 20.940 12.319 -29.174 1.00 90.75 147 GLY A C 1
ATOM 1004 O O . GLY A 1 147 ? 20.865 12.447 -27.952 1.00 90.75 147 GLY A O 1
ATOM 1005 N N . GLU A 1 148 ? 19.857 12.385 -29.950 1.00 93.69 148 GLU A N 1
ATOM 1006 C CA . GLU A 1 148 ? 18.493 12.496 -29.411 1.00 93.69 148 GLU A CA 1
ATOM 1007 C C . GLU A 1 148 ? 18.066 11.234 -28.655 1.00 93.69 148 GLU A C 1
ATOM 1009 O O . GLU A 1 148 ? 17.545 11.338 -27.543 1.00 93.69 148 GLU A O 1
ATOM 1014 N N . ALA A 1 149 ? 18.350 10.049 -29.201 1.00 94.50 149 ALA A N 1
ATOM 1015 C CA . ALA A 1 149 ? 18.076 8.779 -28.534 1.00 94.50 149 ALA A CA 1
ATOM 1016 C C . ALA A 1 149 ? 18.828 8.658 -27.196 1.00 94.50 149 ALA A C 1
ATOM 1018 O O . ALA A 1 149 ? 18.248 8.220 -26.204 1.00 94.50 149 ALA A O 1
ATOM 1019 N N . ASN A 1 150 ? 20.081 9.119 -27.135 1.00 93.25 150 ASN A N 1
ATOM 1020 C CA . ASN A 1 150 ? 20.878 9.143 -25.908 1.00 93.25 150 ASN A CA 1
ATOM 1021 C C . ASN A 1 150 ? 20.242 10.032 -24.828 1.00 93.25 150 ASN A C 1
ATOM 1023 O O . ASN A 1 150 ? 20.161 9.637 -23.666 1.00 93.25 150 ASN A O 1
ATOM 1027 N N . ARG A 1 151 ? 19.729 11.213 -25.205 1.00 94.62 151 ARG A N 1
ATOM 1028 C CA . ARG A 1 151 ? 18.996 12.090 -24.272 1.00 94.62 151 ARG A CA 1
ATOM 1029 C C . ARG A 1 151 ? 17.716 11.429 -23.765 1.00 94.62 151 ARG A C 1
ATOM 1031 O O . ARG A 1 151 ? 17.458 11.456 -22.568 1.00 94.62 151 ARG A O 1
ATOM 1038 N N . ALA A 1 152 ? 16.953 10.793 -24.654 1.00 95.06 152 ALA A N 1
ATOM 1039 C CA . ALA A 1 152 ? 15.732 10.088 -24.276 1.00 95.06 152 ALA A CA 1
ATOM 1040 C C . ALA A 1 152 ? 16.005 8.912 -23.317 1.00 95.06 152 ALA A C 1
ATOM 1042 O O . ALA A 1 152 ? 15.234 8.694 -22.382 1.00 95.06 152 ALA A O 1
ATOM 1043 N N . LEU A 1 153 ? 17.107 8.177 -23.510 1.00 94.94 153 LEU A N 1
ATOM 1044 C CA . LEU A 1 153 ? 17.523 7.106 -22.598 1.00 94.94 153 LEU A CA 1
ATOM 1045 C C . LEU A 1 153 ? 17.977 7.645 -21.238 1.00 94.94 153 LEU A C 1
ATOM 1047 O O . LEU A 1 153 ? 17.591 7.079 -20.218 1.00 94.94 153 LEU A O 1
ATOM 1051 N N . ALA A 1 154 ? 18.715 8.757 -21.203 1.00 91.50 154 ALA A N 1
ATOM 1052 C CA . ALA A 1 154 ? 19.098 9.405 -19.949 1.00 91.50 154 ALA A CA 1
ATOM 1053 C C . ALA A 1 154 ? 17.867 9.868 -19.146 1.00 91.50 154 ALA A C 1
ATOM 1055 O O . ALA A 1 154 ? 17.768 9.603 -17.945 1.00 91.50 154 ALA A O 1
ATOM 1056 N N . ASP A 1 155 ? 16.886 10.480 -19.815 1.00 94.81 155 ASP A N 1
ATOM 1057 C CA . ASP A 1 155 ? 15.618 10.869 -19.192 1.00 94.81 155 ASP A CA 1
ATOM 1058 C C . ASP A 1 155 ? 14.835 9.650 -18.682 1.00 94.81 155 ASP A C 1
ATOM 1060 O O . ASP A 1 155 ? 14.260 9.684 -17.588 1.00 94.81 155 ASP A O 1
ATOM 1064 N N . LEU A 1 156 ? 14.821 8.552 -19.446 1.00 94.19 156 LEU A N 1
ATOM 1065 C CA . LEU A 1 156 ? 14.187 7.299 -19.042 1.00 94.19 156 LEU A CA 1
ATOM 1066 C C . LEU A 1 156 ? 14.879 6.682 -17.818 1.00 94.19 156 LEU A C 1
ATOM 1068 O O . LEU A 1 156 ? 14.194 6.239 -16.895 1.00 94.19 156 LEU A O 1
ATOM 1072 N N . ALA A 1 157 ? 16.212 6.676 -17.777 1.00 91.50 157 ALA A N 1
ATOM 1073 C CA . ALA A 1 157 ? 16.984 6.185 -16.640 1.00 91.50 157 ALA A CA 1
ATOM 1074 C C . ALA A 1 157 ? 16.655 6.972 -15.360 1.00 91.50 157 ALA A C 1
ATOM 1076 O O . ALA A 1 157 ? 16.400 6.378 -14.310 1.00 91.50 157 ALA A O 1
ATOM 1077 N N . GLU A 1 158 ? 16.553 8.300 -15.453 1.00 93.69 158 GLU A N 1
ATOM 1078 C CA . GLU A 1 158 ? 16.167 9.142 -14.318 1.00 93.69 158 GLU A CA 1
ATOM 1079 C C . GLU A 1 158 ? 14.709 8.909 -13.883 1.00 93.69 158 GLU A C 1
ATOM 1081 O O . GLU A 1 158 ? 14.392 8.904 -12.690 1.00 93.69 158 GLU A O 1
ATOM 1086 N N . GLN A 1 159 ? 13.789 8.675 -14.823 1.00 93.69 159 GLN A N 1
ATOM 1087 C CA . GLN A 1 159 ? 12.416 8.278 -14.488 1.00 93.69 159 GLN A CA 1
ATOM 1088 C C . GLN A 1 159 ? 12.365 6.920 -13.778 1.00 93.69 159 GLN A C 1
ATOM 1090 O O . GLN A 1 159 ? 11.625 6.776 -12.804 1.00 93.69 159 GLN A O 1
ATOM 1095 N N . LEU A 1 160 ? 13.159 5.939 -14.216 1.00 93.69 160 LEU A N 1
ATOM 1096 C CA . LEU A 1 160 ? 13.247 4.628 -13.567 1.00 93.69 160 LEU A CA 1
ATOM 1097 C C . LEU A 1 160 ? 13.812 4.734 -12.148 1.00 93.69 160 LEU A C 1
ATOM 1099 O O . LEU A 1 160 ? 13.266 4.113 -11.236 1.00 93.69 160 LEU A O 1
ATOM 1103 N N . ARG A 1 161 ? 14.840 5.565 -11.938 1.00 90.94 161 ARG A N 1
ATOM 1104 C CA . ARG A 1 161 ? 15.412 5.837 -10.611 1.00 90.94 161 ARG A CA 1
ATOM 1105 C C . ARG A 1 161 ? 14.364 6.417 -9.660 1.00 90.94 161 ARG A C 1
ATOM 1107 O O . ARG A 1 161 ? 14.156 5.878 -8.574 1.00 90.94 161 ARG A O 1
ATOM 1114 N N . ARG A 1 162 ? 13.643 7.456 -10.096 1.00 93.50 162 ARG A N 1
ATOM 1115 C CA . ARG A 1 162 ? 12.552 8.066 -9.315 1.00 93.50 162 ARG A CA 1
ATOM 1116 C C . ARG A 1 162 ? 11.410 7.088 -9.041 1.00 93.50 162 ARG A C 1
ATOM 1118 O O . ARG A 1 162 ? 10.853 7.089 -7.949 1.00 93.50 162 ARG A O 1
ATOM 1125 N N . ASN A 1 163 ? 11.074 6.229 -10.002 1.00 91.69 163 ASN A N 1
ATOM 1126 C CA . ASN A 1 163 ? 10.050 5.201 -9.819 1.00 91.69 163 ASN A CA 1
ATOM 1127 C C . ASN A 1 163 ? 10.477 4.160 -8.767 1.00 91.69 163 ASN A C 1
ATOM 1129 O O . ASN A 1 163 ? 9.684 3.801 -7.899 1.00 91.69 163 ASN A O 1
ATOM 1133 N N . ALA A 1 164 ? 11.743 3.735 -8.774 1.00 90.38 164 ALA A N 1
ATOM 1134 C CA . ALA A 1 164 ? 12.277 2.836 -7.753 1.00 90.38 164 ALA A CA 1
ATOM 1135 C C . ALA A 1 164 ? 12.220 3.459 -6.345 1.00 90.38 164 ALA A C 1
ATOM 1137 O O . ALA A 1 164 ? 11.829 2.786 -5.392 1.00 90.38 164 ALA A O 1
ATOM 1138 N N . GLU A 1 165 ? 12.552 4.746 -6.208 1.00 92.50 165 GLU A N 1
ATOM 1139 C CA . GLU A 1 165 ? 12.424 5.483 -4.942 1.00 92.50 165 GLU A CA 1
ATOM 1140 C C . GLU A 1 165 ? 10.967 5.583 -4.476 1.00 92.50 165 GLU A C 1
ATOM 1142 O O . GLU A 1 165 ? 10.666 5.251 -3.330 1.00 92.50 165 GLU A O 1
ATOM 1147 N N . ALA A 1 166 ? 10.051 5.965 -5.371 1.00 92.75 166 ALA A N 1
ATOM 1148 C CA . ALA A 1 166 ? 8.623 6.049 -5.068 1.00 92.75 166 ALA A CA 1
ATOM 1149 C C . ALA A 1 166 ? 8.037 4.689 -4.655 1.00 92.75 166 ALA A C 1
ATOM 1151 O O . ALA A 1 166 ? 7.234 4.608 -3.729 1.00 92.75 166 ALA A O 1
ATOM 1152 N N . THR A 1 167 ? 8.475 3.613 -5.308 1.00 94.50 167 THR A N 1
ATOM 1153 C CA . THR A 1 167 ? 8.041 2.245 -5.009 1.00 94.50 167 THR A CA 1
ATOM 1154 C C . THR A 1 167 ? 8.533 1.794 -3.630 1.00 94.50 167 THR A C 1
ATOM 1156 O O . THR A 1 167 ? 7.759 1.226 -2.864 1.00 94.50 167 THR A O 1
ATOM 1159 N N . ARG A 1 168 ? 9.781 2.114 -3.254 1.00 92.19 168 ARG A N 1
ATOM 1160 C CA . ARG A 1 168 ? 10.289 1.863 -1.891 1.00 92.19 168 ARG A CA 1
ATOM 1161 C C . ARG A 1 168 ? 9.492 2.629 -0.839 1.00 92.19 168 ARG A C 1
ATOM 1163 O O . ARG A 1 168 ? 9.020 2.022 0.113 1.00 92.19 168 ARG A O 1
ATOM 1170 N N . ALA A 1 169 ? 9.261 3.923 -1.058 1.00 95.06 169 ALA A N 1
ATOM 1171 C CA . ALA A 1 169 ? 8.463 4.737 -0.143 1.00 95.06 169 ALA A CA 1
ATOM 1172 C C . ALA A 1 169 ? 7.028 4.196 0.016 1.00 95.06 169 ALA A C 1
ATOM 1174 O O . ALA A 1 169 ? 6.494 4.166 1.123 1.00 95.06 169 ALA A O 1
ATOM 1175 N N . ALA A 1 170 ? 6.411 3.719 -1.071 1.00 95.56 170 ALA A N 1
ATOM 1176 C CA . ALA A 1 170 ? 5.101 3.073 -1.023 1.00 95.56 170 ALA A CA 1
ATOM 1177 C C . ALA A 1 170 ? 5.124 1.752 -0.232 1.00 95.56 170 ALA A C 1
ATOM 1179 O O . ALA A 1 170 ? 4.182 1.477 0.511 1.00 95.56 170 ALA A O 1
ATOM 1180 N N . SER A 1 171 ? 6.197 0.960 -0.352 1.00 93.94 171 SER A N 1
ATOM 1181 C CA . SER A 1 171 ? 6.404 -0.254 0.451 1.00 93.94 171 SER A CA 1
ATOM 1182 C C . SER A 1 171 ? 6.466 0.061 1.944 1.00 93.94 171 SER A C 1
ATOM 1184 O O . SER A 1 171 ? 5.794 -0.587 2.745 1.00 93.94 171 SER A O 1
ATOM 1186 N N . ASP A 1 172 ? 7.249 1.073 2.314 1.00 95.19 172 ASP A N 1
ATOM 1187 C CA . ASP A 1 172 ? 7.422 1.477 3.709 1.00 95.19 172 ASP A CA 1
ATOM 1188 C C . ASP A 1 172 ? 6.106 2.000 4.293 1.00 95.19 172 ASP A C 1
ATOM 1190 O O . ASP A 1 172 ? 5.723 1.636 5.406 1.00 95.19 172 ASP A O 1
ATOM 1194 N N . LEU A 1 173 ? 5.361 2.794 3.518 1.00 96.38 173 LEU A N 1
ATOM 1195 C CA . LEU A 1 173 ? 4.048 3.291 3.920 1.00 96.38 173 LEU A CA 1
ATOM 1196 C C . LEU A 1 173 ? 3.035 2.152 4.113 1.00 96.38 173 LEU A C 1
ATOM 1198 O O . LEU A 1 173 ? 2.251 2.179 5.065 1.00 96.38 173 LEU A O 1
ATOM 1202 N N . ALA A 1 174 ? 3.051 1.138 3.245 1.00 95.69 174 ALA A N 1
ATOM 1203 C CA . ALA A 1 174 ? 2.200 -0.040 3.392 1.00 95.69 174 ALA A CA 1
ATOM 1204 C C . ALA A 1 174 ? 2.529 -0.816 4.680 1.00 95.69 174 ALA A C 1
ATOM 1206 O O . ALA A 1 174 ? 1.617 -1.210 5.410 1.00 95.69 174 ALA A O 1
ATOM 1207 N N . ALA A 1 175 ? 3.818 -0.974 5.001 1.00 94.69 175 ALA A N 1
ATOM 1208 C CA . ALA A 1 175 ? 4.266 -1.621 6.232 1.00 94.69 175 ALA A CA 1
ATOM 1209 C C . ALA A 1 175 ? 3.837 -0.840 7.487 1.00 94.69 175 ALA A C 1
ATOM 1211 O O . ALA A 1 175 ? 3.249 -1.422 8.399 1.00 94.69 175 ALA A O 1
ATOM 1212 N N . GLN A 1 176 ? 4.038 0.481 7.503 1.00 96.81 176 GLN A N 1
ATOM 1213 C CA . GLN A 1 176 ? 3.591 1.350 8.600 1.00 96.81 176 GLN A CA 1
ATOM 1214 C C . GLN A 1 176 ? 2.068 1.325 8.772 1.00 96.81 176 GLN A C 1
ATOM 1216 O O . GLN A 1 176 ? 1.563 1.315 9.893 1.00 96.81 176 GLN A O 1
ATOM 1221 N N . THR A 1 177 ? 1.323 1.278 7.663 1.00 97.38 177 THR A N 1
ATOM 1222 C CA . THR A 1 177 ? -0.140 1.154 7.690 1.00 97.38 177 THR A CA 1
ATOM 1223 C C . THR A 1 177 ? -0.557 -0.160 8.340 1.00 97.38 177 THR A C 1
ATOM 1225 O O . THR A 1 177 ? -1.448 -0.166 9.185 1.00 97.38 177 THR A O 1
ATOM 1228 N N . LYS A 1 178 ? 0.105 -1.269 7.994 1.00 96.06 178 LYS A N 1
ATOM 1229 C CA . LYS A 1 178 ? -0.168 -2.574 8.600 1.00 96.06 178 LYS A CA 1
ATOM 1230 C C . LYS A 1 178 ? 0.095 -2.563 10.108 1.00 96.06 178 LYS A C 1
ATOM 1232 O O . LYS A 1 178 ? -0.767 -2.992 10.865 1.00 96.06 178 LYS A O 1
ATOM 1237 N N . GLU A 1 179 ? 1.222 -2.005 10.544 1.00 96.56 179 GLU A N 1
ATOM 1238 C CA . GLU A 1 179 ? 1.553 -1.869 11.969 1.00 96.56 179 GLU A CA 1
ATOM 1239 C C . GLU A 1 179 ? 0.528 -0.997 12.717 1.00 96.56 179 GLU A C 1
ATOM 1241 O O . GLU A 1 179 ? 0.083 -1.333 13.814 1.00 96.56 179 GLU A O 1
ATOM 1246 N N . ALA A 1 180 ? 0.108 0.123 12.119 1.00 97.56 180 ALA A N 1
ATOM 1247 C CA . ALA A 1 180 ? -0.913 0.991 12.698 1.00 97.56 180 ALA A CA 1
ATOM 1248 C C . ALA A 1 180 ? -2.268 0.282 12.829 1.00 97.56 180 ALA A C 1
ATOM 1250 O O . ALA A 1 180 ? -2.945 0.442 13.844 1.00 97.56 180 ALA A O 1
ATOM 1251 N N . VAL A 1 181 ? -2.644 -0.529 11.838 1.00 98.00 181 VAL A N 1
ATOM 1252 C CA . VAL A 1 181 ? -3.856 -1.351 11.894 1.00 98.00 181 VAL A CA 1
ATOM 1253 C C . VAL A 1 181 ? -3.753 -2.423 12.977 1.00 98.00 181 VAL A C 1
ATOM 1255 O O . VAL A 1 181 ? -4.698 -2.584 13.740 1.00 98.00 181 VAL A O 1
ATOM 1258 N N . GLU A 1 182 ? -2.620 -3.119 13.094 1.00 96.19 182 GLU A N 1
ATOM 1259 C CA . GLU A 1 182 ? -2.395 -4.121 14.146 1.00 96.19 182 GLU A CA 1
ATOM 1260 C C . GLU A 1 182 ? -2.516 -3.505 15.547 1.00 96.19 182 GLU A C 1
ATOM 1262 O O . GLU A 1 182 ? -3.198 -4.060 16.410 1.00 96.19 182 GLU A O 1
ATOM 1267 N N . ARG A 1 183 ? -1.939 -2.314 15.760 1.00 97.56 183 ARG A N 1
ATOM 1268 C CA . ARG A 1 183 ? -2.151 -1.547 16.998 1.00 97.56 183 ARG A CA 1
ATOM 1269 C C . ARG A 1 183 ? -3.623 -1.202 17.212 1.00 97.56 183 ARG A C 1
ATOM 1271 O O . ARG A 1 183 ? -4.144 -1.464 18.289 1.00 97.56 183 ARG A O 1
ATOM 1278 N N . GLY A 1 184 ? -4.304 -0.694 16.185 1.00 97.88 184 GLY A N 1
ATOM 1279 C CA . GLY A 1 184 ? -5.726 -0.357 16.270 1.00 97.88 184 GLY A CA 1
ATOM 1280 C C . GLY A 1 184 ? -6.609 -1.557 16.626 1.00 97.88 184 GLY A C 1
ATOM 1281 O O . GLY A 1 184 ? -7.538 -1.422 17.416 1.00 97.88 184 GLY A O 1
ATOM 1282 N N . VAL A 1 185 ? -6.304 -2.748 16.102 1.00 96.50 185 VAL A N 1
ATOM 1283 C CA . VAL A 1 185 ? -7.011 -3.989 16.459 1.00 96.50 185 VAL A CA 1
ATOM 1284 C C . VAL A 1 185 ? -6.785 -4.343 17.931 1.00 96.50 185 VAL A C 1
ATOM 1286 O O . VAL A 1 185 ? -7.744 -4.670 18.630 1.00 96.50 185 VAL A O 1
ATOM 1289 N N . ASN A 1 186 ? -5.553 -4.225 18.432 1.00 96.38 186 ASN A N 1
ATOM 1290 C CA . ASN A 1 186 ? -5.255 -4.453 19.849 1.00 96.38 186 ASN A CA 1
ATOM 1291 C C . ASN A 1 186 ? -5.983 -3.454 20.764 1.00 96.38 186 ASN A C 1
ATOM 1293 O O . ASN A 1 186 ? -6.536 -3.856 21.789 1.00 96.38 186 ASN A O 1
ATOM 1297 N N . ASP A 1 187 ? -6.052 -2.179 20.376 1.00 97.44 187 ASP A N 1
ATOM 1298 C CA . ASP A 1 187 ? -6.802 -1.159 21.115 1.00 97.44 187 ASP A CA 1
ATOM 1299 C C . ASP A 1 187 ? -8.304 -1.483 21.143 1.00 97.44 187 ASP A C 1
ATOM 1301 O O . ASP A 1 187 ? -8.947 -1.375 22.189 1.00 97.44 187 ASP A O 1
ATOM 1305 N N . MET A 1 188 ? -8.871 -1.965 20.029 1.00 97.12 188 MET A N 1
ATOM 1306 C CA . MET A 1 188 ? -10.263 -2.430 19.996 1.00 97.12 188 MET A CA 1
ATOM 1307 C C . MET A 1 188 ? -10.494 -3.644 20.903 1.00 97.12 188 MET A C 1
ATOM 1309 O O . MET A 1 188 ? -11.543 -3.732 21.540 1.00 97.12 188 MET A O 1
ATOM 1313 N N . HIS A 1 189 ? -9.529 -4.563 21.020 1.00 94.81 189 HIS A N 1
ATOM 1314 C CA . HIS A 1 189 ? -9.614 -5.656 21.993 1.00 94.81 189 HIS A CA 1
ATOM 1315 C C . HIS A 1 189 ? -9.640 -5.136 23.434 1.00 94.81 189 HIS A C 1
ATOM 1317 O O . HIS A 1 189 ? -10.478 -5.580 24.218 1.00 94.81 189 HIS A O 1
ATOM 1323 N N . ALA A 1 190 ? -8.791 -4.162 23.773 1.00 96.38 190 ALA A N 1
ATOM 1324 C CA . ALA A 1 190 ? -8.789 -3.542 25.097 1.00 96.38 190 ALA A CA 1
ATOM 1325 C C . ALA A 1 190 ? -10.118 -2.82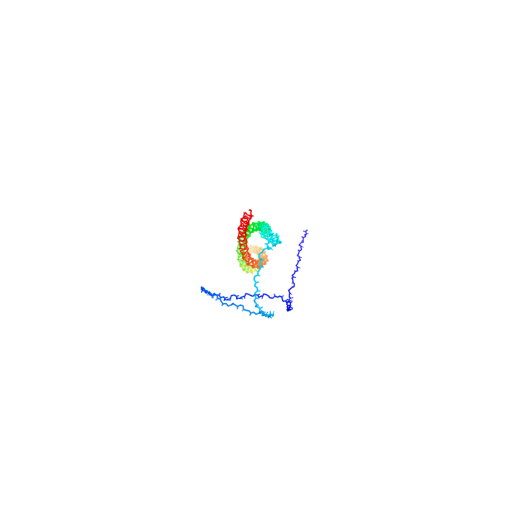6 25.408 1.00 96.38 190 ALA A C 1
ATOM 1327 O O . ALA A 1 190 ? -10.647 -2.954 26.514 1.00 96.38 190 ALA A O 1
ATOM 1328 N N . ILE A 1 191 ? -10.696 -2.130 24.421 1.00 96.56 191 ILE A N 1
ATOM 1329 C CA . ILE A 1 191 ? -12.033 -1.529 24.533 1.00 96.56 191 ILE A CA 1
ATOM 1330 C C . ILE A 1 191 ? -13.098 -2.606 24.759 1.00 96.56 191 ILE A C 1
ATOM 1332 O O . ILE A 1 191 ? -13.976 -2.415 25.596 1.00 96.56 191 ILE A O 1
ATOM 1336 N N . GLY A 1 192 ? -13.003 -3.750 24.077 1.00 95.81 192 GLY A N 1
ATOM 1337 C CA . GLY A 1 192 ? -13.888 -4.896 24.299 1.00 95.81 192 GLY A CA 1
ATOM 1338 C C . GLY A 1 192 ? -13.897 -5.356 25.758 1.00 95.81 192 GLY A C 1
ATOM 1339 O O . GLY A 1 192 ? -14.959 -5.445 26.366 1.00 95.81 192 GLY A O 1
ATOM 1340 N N . THR A 1 193 ? -12.721 -5.539 26.362 1.00 96.19 193 THR A N 1
ATOM 1341 C CA . THR A 1 193 ? -12.602 -5.907 27.784 1.00 96.19 193 THR A CA 1
ATOM 1342 C C . THR A 1 193 ? -13.219 -4.854 28.715 1.00 96.19 193 THR A C 1
ATOM 1344 O O . THR A 1 193 ? -13.847 -5.188 29.724 1.00 96.19 193 THR A O 1
ATOM 1347 N N . ALA A 1 194 ? -13.067 -3.566 28.391 1.00 96.56 194 ALA A N 1
ATOM 1348 C CA . ALA A 1 194 ? -13.668 -2.482 29.166 1.00 96.56 194 ALA A CA 1
ATOM 1349 C C . ALA A 1 194 ? -15.205 -2.475 29.057 1.00 96.56 194 ALA A C 1
ATOM 1351 O O . ALA A 1 194 ? -15.885 -2.295 30.067 1.00 96.56 194 ALA A O 1
ATOM 1352 N N . ILE A 1 195 ? -15.748 -2.721 27.860 1.00 96.62 195 ILE A N 1
ATOM 1353 C CA . ILE A 1 195 ? -17.189 -2.868 27.600 1.00 96.62 195 ILE A CA 1
ATOM 1354 C C . ILE A 1 195 ? -17.764 -4.043 28.399 1.00 96.62 195 ILE A C 1
ATOM 1356 O O . ILE A 1 195 ? -18.787 -3.881 29.062 1.00 96.62 195 ILE A O 1
ATOM 1360 N N . GLU A 1 196 ? -17.093 -5.198 28.408 1.00 95.00 196 GLU A N 1
ATOM 1361 C CA . GLU A 1 196 ? -17.508 -6.371 29.192 1.00 95.00 196 GLU A CA 1
ATOM 1362 C C . GLU A 1 196 ? -17.536 -6.071 30.696 1.00 95.00 196 GLU A C 1
ATOM 1364 O O . GLU A 1 196 ? -18.519 -6.363 31.382 1.00 95.00 196 GLU A O 1
ATOM 1369 N N . THR A 1 197 ? -16.483 -5.422 31.203 1.00 96.25 197 THR A N 1
ATOM 1370 C CA . THR A 1 197 ? -16.386 -5.014 32.612 1.00 96.25 197 THR A CA 1
ATOM 1371 C C . THR A 1 197 ? -17.507 -4.040 32.982 1.00 96.25 197 THR A C 1
ATOM 1373 O O . THR A 1 197 ? -18.142 -4.185 34.028 1.00 96.25 197 THR A O 1
ATOM 1376 N N . LEU A 1 198 ? -17.793 -3.070 32.109 1.00 95.56 198 LEU A N 1
ATOM 1377 C CA . LEU A 1 198 ? -18.860 -2.094 32.311 1.00 95.56 198 LEU A CA 1
ATOM 1378 C C . LEU A 1 198 ? -20.245 -2.756 32.278 1.00 95.56 198 LEU A C 1
ATOM 1380 O O . LEU A 1 198 ? -21.089 -2.449 33.117 1.00 95.56 198 LEU A O 1
ATOM 1384 N N . SER A 1 199 ? -20.467 -3.706 31.365 1.00 95.31 199 SER A N 1
ATOM 1385 C CA . SER A 1 199 ? -21.709 -4.481 31.297 1.00 95.31 199 SER A CA 1
ATOM 1386 C C . SER A 1 199 ? -21.941 -5.289 32.574 1.00 95.31 199 SER A C 1
ATOM 1388 O O . SER A 1 199 ? -23.059 -5.311 33.093 1.00 95.31 199 SER A O 1
ATOM 1390 N N . ALA A 1 200 ? -20.899 -5.946 33.092 1.00 95.75 200 ALA A N 1
ATOM 1391 C CA . ALA A 1 200 ? -20.979 -6.705 34.335 1.00 95.75 200 ALA A CA 1
ATOM 1392 C C . ALA A 1 200 ? -21.300 -5.789 35.529 1.00 95.75 200 ALA A C 1
ATOM 1394 O O . ALA A 1 200 ? -22.236 -6.071 36.278 1.00 95.75 200 ALA A O 1
ATOM 1395 N N . GLY A 1 201 ? -20.593 -4.659 35.654 1.00 97.00 201 GLY A N 1
ATOM 1396 C CA . GLY A 1 201 ? -20.816 -3.674 36.715 1.00 97.00 201 GLY A CA 1
ATOM 1397 C C . GLY A 1 201 ? -22.224 -3.070 36.695 1.00 97.00 201 GLY A C 1
ATOM 1398 O O . GLY A 1 201 ? -22.886 -3.015 37.732 1.00 97.00 201 GLY A O 1
ATOM 1399 N N . SER A 1 202 ? -22.741 -2.697 35.520 1.00 97.06 202 SER A N 1
ATOM 1400 C CA . SER A 1 202 ? -24.126 -2.225 35.375 1.00 97.06 202 SER A CA 1
ATOM 1401 C C . SER A 1 202 ? -25.146 -3.291 35.786 1.00 97.06 202 SER A C 1
ATOM 1403 O O . SER A 1 202 ? -26.128 -2.982 36.462 1.00 97.06 202 SER A O 1
ATOM 1405 N N . GLY A 1 203 ? -24.893 -4.561 35.452 1.00 95.62 203 GLY A N 1
ATOM 1406 C CA . GLY A 1 203 ? -25.734 -5.680 35.878 1.00 95.62 203 GLY A CA 1
ATOM 1407 C C . GLY A 1 203 ? -25.746 -5.894 37.396 1.00 95.62 203 GLY A C 1
ATOM 1408 O O . GLY A 1 203 ? -26.782 -6.242 37.966 1.00 95.62 203 GLY A O 1
ATOM 1409 N N . GLU A 1 204 ? -24.625 -5.668 38.082 1.00 97.44 204 GLU A N 1
ATOM 1410 C CA . GLU A 1 204 ? -24.573 -5.696 39.548 1.00 97.44 204 GLU A CA 1
ATOM 1411 C C . GLU A 1 204 ? -25.341 -4.529 40.175 1.00 97.44 204 GLU A C 1
ATOM 1413 O O . GLU A 1 204 ? -26.126 -4.745 41.102 1.00 97.44 204 GLU A O 1
ATOM 1418 N N . ILE A 1 205 ? -25.199 -3.317 39.630 1.00 97.44 205 ILE A N 1
ATOM 1419 C CA . ILE A 1 205 ? -25.957 -2.142 40.086 1.00 97.44 205 ILE A CA 1
ATOM 1420 C C . ILE A 1 205 ? -27.464 -2.386 39.936 1.00 97.44 205 ILE A C 1
ATOM 1422 O O . ILE A 1 205 ? -28.221 -2.120 40.871 1.00 97.44 205 ILE A O 1
ATOM 1426 N N . ALA A 1 206 ? -27.909 -2.967 38.818 1.00 97.06 206 ALA A N 1
ATOM 1427 C CA . ALA A 1 206 ? -29.315 -3.312 38.608 1.00 97.06 206 ALA A CA 1
ATOM 1428 C C . ALA A 1 206 ? -29.857 -4.263 39.698 1.00 97.06 206 ALA A C 1
ATOM 1430 O O . ALA A 1 206 ? -30.956 -4.054 40.220 1.00 97.06 206 ALA A O 1
ATOM 1431 N N . LYS A 1 207 ? -29.070 -5.267 40.118 1.00 96.75 207 LYS A N 1
ATOM 1432 C CA . LYS A 1 207 ? -29.434 -6.181 41.223 1.00 96.75 207 LYS A CA 1
ATOM 1433 C C . LYS A 1 207 ? -29.512 -5.466 42.577 1.00 96.75 207 LYS A C 1
ATOM 1435 O O . LYS A 1 207 ? -30.383 -5.781 43.396 1.00 96.75 207 LYS A O 1
ATOM 1440 N N . ILE A 1 208 ? -28.619 -4.506 42.827 1.00 97.75 208 ILE A N 1
ATOM 1441 C CA . ILE A 1 208 ? -28.645 -3.681 44.044 1.00 97.75 208 ILE A CA 1
ATOM 1442 C C . ILE A 1 208 ? -29.922 -2.836 44.073 1.00 97.75 208 ILE A C 1
ATOM 1444 O O . ILE A 1 208 ? -30.623 -2.834 45.083 1.00 97.75 208 ILE A O 1
ATOM 1448 N N . LEU A 1 209 ? -30.280 -2.194 42.959 1.00 97.62 209 LEU A N 1
ATOM 1449 C CA . LEU A 1 209 ? -31.503 -1.392 42.847 1.00 97.62 209 LEU A CA 1
ATOM 1450 C C . LEU A 1 209 ? -32.775 -2.231 43.044 1.00 97.62 209 LEU A C 1
ATOM 1452 O O . LEU A 1 209 ? -33.682 -1.812 43.761 1.00 97.62 209 LEU A O 1
ATOM 1456 N N . GLN A 1 210 ? -32.826 -3.462 42.522 1.00 97.00 210 GLN A N 1
ATOM 1457 C CA . GLN A 1 210 ? -33.922 -4.396 42.830 1.00 97.00 210 GLN A CA 1
ATOM 1458 C C . GLN A 1 210 ? -34.009 -4.728 44.328 1.00 97.00 210 GLN A C 1
ATOM 1460 O O . GLN A 1 210 ? -35.098 -4.864 44.889 1.00 97.00 210 GLN A O 1
ATOM 1465 N N . THR A 1 211 ? -32.864 -4.848 45.002 1.00 98.25 211 THR A N 1
ATOM 1466 C CA . THR A 1 211 ? -32.823 -5.075 46.451 1.00 98.25 211 THR A CA 1
ATOM 1467 C C . THR A 1 211 ? -33.314 -3.853 47.227 1.00 98.25 211 THR A C 1
ATOM 1469 O O . THR A 1 211 ? -34.064 -4.022 48.188 1.00 98.25 211 THR A O 1
ATOM 1472 N N . ILE A 1 212 ? -32.949 -2.640 46.801 1.00 97.44 212 ILE A N 1
ATOM 1473 C CA . ILE A 1 212 ? -33.417 -1.384 47.403 1.00 97.44 212 ILE A CA 1
ATOM 1474 C C . ILE A 1 212 ? -34.934 -1.241 47.244 1.00 97.44 212 ILE A C 1
ATOM 1476 O O . ILE A 1 212 ? -35.609 -0.986 48.238 1.00 97.44 212 ILE A O 1
ATOM 1480 N N . ASP A 1 213 ? -35.491 -1.486 46.052 1.00 97.56 213 ASP A N 1
ATOM 1481 C CA . ASP A 1 213 ? -36.947 -1.443 45.824 1.00 97.56 213 ASP A CA 1
ATOM 1482 C C . ASP A 1 213 ? -37.685 -2.463 46.711 1.00 97.56 213 ASP A C 1
ATOM 1484 O O . ASP A 1 213 ? -38.696 -2.146 47.342 1.00 97.56 213 ASP A O 1
ATOM 1488 N N . ARG A 1 214 ? -37.125 -3.670 46.878 1.00 97.94 214 ARG A N 1
ATOM 1489 C CA . ARG A 1 214 ? -37.662 -4.678 47.806 1.00 97.94 214 ARG A CA 1
ATOM 1490 C C . ARG A 1 214 ? -37.630 -4.213 49.266 1.00 97.94 214 ARG A C 1
ATOM 1492 O O . ARG A 1 214 ? -38.606 -4.431 49.984 1.00 97.94 214 ARG A O 1
ATOM 1499 N N . ILE A 1 215 ? -36.538 -3.593 49.721 1.00 97.81 215 ILE A N 1
ATOM 1500 C CA . ILE A 1 215 ? -36.424 -3.045 51.086 1.00 97.81 215 ILE A CA 1
ATOM 1501 C C . ILE A 1 215 ? -37.424 -1.903 51.285 1.00 97.81 215 ILE A C 1
ATOM 1503 O O . ILE A 1 215 ? -38.106 -1.855 52.310 1.00 97.81 215 ILE A O 1
ATOM 1507 N N . ALA A 1 216 ? -37.555 -1.014 50.300 1.00 98.12 216 ALA A N 1
ATOM 1508 C CA . ALA A 1 216 ? -38.511 0.084 50.318 1.00 98.12 216 ALA A CA 1
ATOM 1509 C C . ALA A 1 216 ? -39.954 -0.442 50.410 1.00 98.12 216 ALA A C 1
ATOM 1511 O O . ALA A 1 216 ? -40.729 0.007 51.254 1.00 98.12 216 ALA A O 1
ATOM 1512 N N . PHE A 1 217 ? -40.295 -1.480 49.642 1.00 97.56 217 PHE A N 1
ATOM 1513 C CA . PHE A 1 217 ? -41.597 -2.142 49.721 1.00 97.56 217 PHE A CA 1
ATOM 1514 C C . PHE A 1 217 ? -41.863 -2.770 51.100 1.00 97.56 217 PHE A C 1
ATOM 1516 O O . PHE A 1 217 ? -42.929 -2.556 51.681 1.00 97.56 217 PHE A O 1
ATOM 1523 N N . GLN A 1 218 ? -40.889 -3.495 51.663 1.00 98.31 218 GLN A N 1
ATOM 1524 C CA . GLN A 1 218 ? -40.991 -4.067 53.013 1.00 98.31 218 GLN A CA 1
ATOM 1525 C C . GLN A 1 218 ? -41.159 -2.980 54.087 1.00 98.31 218 GLN A C 1
ATOM 1527 O O . GLN A 1 218 ? -41.997 -3.120 54.977 1.00 98.31 218 GLN A O 1
ATOM 1532 N N . THR A 1 219 ? -40.419 -1.877 53.974 1.00 98.00 219 THR A N 1
ATOM 1533 C CA . THR A 1 219 ? -40.508 -0.725 54.886 1.00 98.00 219 THR A CA 1
ATOM 1534 C C . THR A 1 219 ? -41.879 -0.058 54.800 1.00 98.00 219 THR A C 1
ATOM 1536 O O . THR A 1 219 ? -42.493 0.218 55.828 1.00 98.00 219 THR A O 1
ATOM 1539 N N . ASN A 1 220 ? -42.414 0.119 53.590 1.00 96.94 220 ASN A N 1
ATOM 1540 C CA . ASN A 1 220 ? -43.759 0.648 53.372 1.00 96.94 220 ASN A CA 1
ATOM 1541 C C . ASN A 1 220 ? -44.842 -0.257 53.998 1.00 96.94 220 ASN A C 1
ATOM 1543 O O . ASN A 1 220 ? -45.790 0.254 54.593 1.00 96.94 220 ASN A O 1
ATOM 1547 N N . LEU A 1 221 ? -44.694 -1.588 53.933 1.00 96.75 221 LEU A N 1
ATOM 1548 C CA . LEU A 1 221 ? -45.608 -2.524 54.606 1.00 96.75 221 LEU A CA 1
ATOM 1549 C C . LEU A 1 221 ? -45.505 -2.460 56.138 1.00 96.75 221 LEU A C 1
ATOM 1551 O O . LEU A 1 221 ? -46.528 -2.479 56.821 1.00 96.75 221 LEU A O 1
ATOM 1555 N N . LEU A 1 222 ? -44.291 -2.354 56.688 1.00 97.12 222 LEU A N 1
ATOM 1556 C CA . LEU A 1 222 ? -44.081 -2.190 58.131 1.00 97.12 222 LEU A CA 1
ATOM 1557 C C . LEU A 1 222 ? -44.683 -0.875 58.641 1.00 97.12 222 LEU A C 1
ATOM 1559 O O . LEU A 1 222 ? -45.367 -0.873 59.663 1.00 97.12 222 LEU A O 1
ATOM 1563 N N . ALA A 1 223 ? -44.479 0.220 57.907 1.00 97.25 223 ALA A N 1
ATOM 1564 C CA . ALA A 1 223 ? -45.043 1.527 58.224 1.00 97.25 223 ALA A CA 1
ATOM 1565 C C . ALA A 1 223 ? -46.577 1.510 58.179 1.00 97.25 223 ALA A C 1
ATOM 1567 O O . ALA A 1 223 ? -47.224 2.037 59.078 1.00 97.25 223 ALA A O 1
ATOM 1568 N N . LEU A 1 224 ? -47.168 0.830 57.190 1.00 95.81 224 LEU A N 1
ATOM 1569 C CA . LEU A 1 224 ? -48.615 0.632 57.116 1.00 95.81 224 LEU A CA 1
ATOM 1570 C C . LEU A 1 224 ? -49.151 -0.114 58.347 1.00 95.81 224 LEU A C 1
ATOM 1572 O O . LEU A 1 224 ? -50.129 0.332 58.946 1.00 95.81 224 LEU A O 1
ATOM 1576 N N . ASN A 1 225 ? -48.503 -1.211 58.749 1.00 96.25 225 ASN A N 1
ATOM 1577 C CA . ASN A 1 225 ? -48.886 -1.956 59.951 1.00 96.25 225 ASN A CA 1
ATOM 1578 C C . ASN A 1 225 ? -48.784 -1.081 61.211 1.00 96.25 225 ASN A C 1
ATOM 1580 O O . ASN A 1 225 ? -49.682 -1.108 62.051 1.00 96.25 225 ASN A O 1
ATOM 1584 N N . ALA A 1 226 ? -47.733 -0.262 61.321 1.00 95.94 226 ALA A N 1
ATOM 1585 C CA . ALA A 1 226 ? -47.564 0.677 62.426 1.00 95.94 226 ALA A CA 1
ATOM 1586 C C . ALA A 1 226 ? -48.653 1.763 62.445 1.00 95.94 226 ALA A C 1
ATOM 1588 O O . ALA A 1 226 ? -49.189 2.059 63.509 1.00 95.94 226 ALA A O 1
ATOM 1589 N N . SER A 1 227 ? -49.037 2.318 61.289 1.00 95.00 227 SER A N 1
ATOM 1590 C CA . SER A 1 227 ? -50.155 3.267 61.191 1.00 95.00 227 SER A CA 1
ATOM 1591 C C . SER A 1 227 ? -51.477 2.648 61.652 1.00 95.00 227 SER A C 1
ATOM 1593 O O . SER A 1 227 ? -52.259 3.314 62.329 1.00 95.00 227 SER A O 1
ATOM 1595 N N . VAL A 1 228 ? -51.728 1.377 61.312 1.00 94.88 228 VAL A N 1
ATOM 1596 C CA . VAL A 1 228 ? -52.935 0.649 61.739 1.00 94.88 228 VAL A CA 1
ATOM 1597 C C . VAL A 1 228 ? -52.942 0.431 63.253 1.00 94.88 228 VAL A C 1
ATOM 1599 O O . VAL A 1 228 ? -53.950 0.705 63.902 1.00 94.88 228 VAL A O 1
ATOM 1602 N N . GLU A 1 229 ? -51.827 -0.008 63.838 1.00 95.38 229 GLU A N 1
ATOM 1603 C CA . GLU A 1 229 ? -51.755 -0.244 65.284 1.00 95.38 229 GLU A CA 1
ATOM 1604 C C . GLU A 1 229 ? -51.797 1.073 66.081 1.00 95.38 229 GLU A C 1
ATOM 1606 O O . GLU A 1 229 ? -52.441 1.149 67.127 1.00 95.38 229 GLU A O 1
ATOM 1611 N N . ALA A 1 230 ? -51.210 2.149 65.547 1.00 95.00 230 ALA A N 1
ATOM 1612 C CA . ALA A 1 230 ? -51.325 3.490 66.113 1.00 95.00 230 ALA A CA 1
ATOM 1613 C C . ALA A 1 230 ? -52.781 3.988 66.122 1.00 95.00 230 ALA A C 1
ATOM 1615 O O . ALA A 1 230 ? -53.233 4.532 67.127 1.00 95.00 230 ALA A O 1
ATOM 1616 N N . ALA A 1 231 ? -53.543 3.741 65.049 1.00 92.94 231 ALA A N 1
ATOM 1617 C CA . ALA A 1 231 ? -54.975 4.044 65.013 1.00 92.94 231 ALA A CA 1
ATOM 1618 C C . ALA A 1 231 ? -55.765 3.208 66.036 1.00 92.94 231 ALA A C 1
ATOM 1620 O O . ALA A 1 231 ? -56.701 3.706 66.663 1.00 92.94 231 ALA A O 1
ATOM 1621 N N . ARG A 1 232 ? -55.364 1.950 66.250 1.00 95.19 232 ARG A N 1
ATOM 1622 C CA . ARG A 1 232 ? -55.979 1.048 67.232 1.00 95.19 232 ARG A CA 1
ATOM 1623 C C . ARG A 1 232 ? -55.742 1.488 68.681 1.00 95.19 232 ARG A C 1
ATOM 1625 O O . ARG A 1 232 ? -56.612 1.279 69.521 1.00 95.19 232 ARG A O 1
ATOM 1632 N N . ALA A 1 233 ? -54.601 2.115 68.965 1.00 94.69 233 ALA A N 1
ATOM 1633 C CA . ALA A 1 233 ? -54.262 2.662 70.279 1.00 94.69 233 ALA A CA 1
ATOM 1634 C C . ALA A 1 233 ? -54.985 3.987 70.620 1.00 94.69 233 ALA A C 1
ATOM 1636 O O . ALA A 1 233 ? -54.852 4.484 71.741 1.00 94.69 233 ALA A O 1
ATOM 1637 N N . GLY A 1 234 ? -55.754 4.566 69.687 1.00 92.88 234 GLY A N 1
ATOM 1638 C CA . GLY A 1 234 ? -56.502 5.807 69.906 1.00 92.88 234 GLY A CA 1
ATOM 1639 C C . GLY A 1 234 ? -55.585 7.005 70.174 1.00 92.88 234 GLY A C 1
ATOM 1640 O O . GLY A 1 234 ? -54.568 7.177 69.504 1.00 92.88 234 GLY A O 1
ATOM 1641 N N . GLU A 1 235 ? -55.916 7.839 71.166 1.00 91.75 235 GLU A N 1
ATOM 1642 C CA . GLU A 1 235 ? -55.128 9.048 71.466 1.00 91.75 235 GLU A CA 1
ATOM 1643 C C . GLU A 1 235 ? -53.686 8.752 71.904 1.00 91.75 235 GLU A C 1
ATOM 1645 O O . GLU A 1 235 ? -52.776 9.510 71.571 1.00 91.75 235 GLU A O 1
ATOM 1650 N N . ALA A 1 236 ? -53.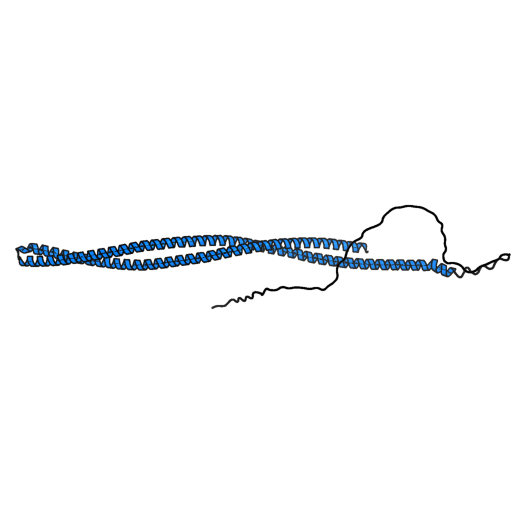442 7.616 72.567 1.00 91.00 236 ALA A N 1
ATOM 1651 C CA . ALA A 1 236 ? -52.092 7.210 72.965 1.00 91.00 236 ALA A CA 1
ATOM 1652 C C . ALA A 1 236 ? -51.179 6.908 71.757 1.00 91.00 236 ALA A C 1
ATOM 1654 O O . ALA A 1 236 ? -49.955 6.966 71.876 1.00 91.00 236 ALA A O 1
ATOM 1655 N N . GLY A 1 237 ? -51.762 6.603 70.591 1.00 93.38 237 GLY A N 1
ATOM 1656 C CA . GLY A 1 237 ? -51.049 6.300 69.350 1.00 93.38 237 GLY A CA 1
ATOM 1657 C C . GLY A 1 237 ? -50.842 7.492 68.413 1.00 93.38 237 GLY A C 1
ATOM 1658 O O . GLY A 1 237 ? -50.161 7.338 67.401 1.00 93.38 237 GLY A O 1
ATOM 1659 N N . ALA A 1 238 ? -51.376 8.680 68.721 1.00 90.81 238 ALA A N 1
ATOM 1660 C CA . ALA A 1 238 ? -51.392 9.812 67.787 1.00 90.81 238 ALA A CA 1
ATOM 1661 C C . ALA A 1 238 ? -49.987 10.234 67.308 1.00 90.81 238 ALA A C 1
ATOM 1663 O O . ALA A 1 238 ? -49.778 10.459 66.117 1.00 90.81 238 ALA A O 1
ATOM 1664 N N . GLY A 1 239 ? -48.997 10.271 68.209 1.00 92.94 239 GLY A N 1
ATOM 1665 C CA . GLY A 1 239 ? -47.605 10.570 67.847 1.00 92.94 239 GLY A CA 1
ATOM 1666 C C . GLY A 1 239 ? -46.957 9.482 66.982 1.00 92.94 239 GLY A C 1
ATOM 1667 O O . GLY A 1 239 ? -46.247 9.789 66.025 1.00 92.94 239 GLY A O 1
ATOM 1668 N N . PHE A 1 240 ? -47.252 8.207 67.260 1.00 94.25 240 PHE A N 1
ATOM 1669 C CA . PHE A 1 240 ? -46.770 7.079 66.456 1.00 94.25 240 PHE A CA 1
ATOM 1670 C C . PHE A 1 240 ? -47.385 7.060 65.053 1.00 94.25 240 PHE A C 1
ATOM 1672 O O . PHE A 1 240 ? -46.696 6.705 64.097 1.00 94.25 240 PHE A O 1
ATOM 1679 N N . ALA A 1 241 ? -48.644 7.481 64.906 1.00 94.19 241 ALA A N 1
ATOM 1680 C CA . ALA A 1 241 ? -49.313 7.556 63.610 1.00 94.19 241 ALA A CA 1
ATOM 1681 C C . ALA A 1 241 ? -48.611 8.537 62.654 1.00 94.19 241 ALA A C 1
ATOM 1683 O O . ALA A 1 241 ? -48.446 8.219 61.476 1.00 94.19 241 ALA A O 1
ATOM 1684 N N . VAL A 1 242 ? -48.148 9.687 63.165 1.00 95.38 242 VAL A N 1
ATOM 1685 C CA . VAL A 1 242 ? -47.400 10.681 62.374 1.00 95.38 242 VAL A CA 1
ATOM 1686 C C . VAL A 1 242 ? -46.065 10.108 61.904 1.00 95.38 242 VAL A C 1
ATOM 1688 O O . VAL A 1 242 ? -45.763 10.160 60.715 1.00 95.38 242 VAL A O 1
ATOM 1691 N N . VAL A 1 243 ? -45.295 9.493 62.809 1.00 96.88 243 VAL A N 1
ATOM 1692 C CA . VAL A 1 243 ? -44.006 8.872 62.456 1.00 96.88 243 VAL A CA 1
ATOM 1693 C C . VAL A 1 243 ? -44.198 7.755 61.429 1.00 96.88 243 VAL A C 1
ATOM 1695 O O . VAL A 1 243 ? -43.450 7.677 60.459 1.00 96.88 243 VAL A O 1
ATOM 1698 N N . ALA A 1 244 ? -45.220 6.912 61.594 1.00 97.25 244 ALA A N 1
ATOM 1699 C CA . ALA A 1 244 ? -45.529 5.856 60.635 1.00 97.25 244 ALA A CA 1
ATOM 1700 C C . ALA A 1 244 ? -45.903 6.417 59.248 1.00 97.25 244 ALA A C 1
ATOM 1702 O O . ALA A 1 244 ? -45.491 5.856 58.233 1.00 97.25 244 ALA A O 1
ATOM 1703 N N . GLY A 1 245 ? -46.626 7.541 59.193 1.00 96.25 245 GLY A N 1
ATOM 1704 C CA . GLY A 1 245 ? -46.914 8.257 57.947 1.00 96.25 245 GLY A CA 1
ATOM 1705 C C . GLY A 1 245 ? -45.650 8.769 57.250 1.00 96.25 245 GLY A C 1
ATOM 1706 O O . GLY A 1 245 ? -45.484 8.546 56.052 1.00 96.25 245 GLY A O 1
ATOM 1707 N N . GLU A 1 246 ? -44.730 9.370 58.004 1.00 97.69 246 GLU A N 1
ATOM 1708 C CA . GLU A 1 246 ? -43.467 9.890 57.468 1.00 97.69 246 GLU A CA 1
ATOM 1709 C C . GLU A 1 246 ? -42.565 8.766 56.935 1.00 97.69 246 GLU A C 1
ATOM 1711 O O . GLU A 1 246 ? -42.072 8.832 55.810 1.00 97.69 246 GLU A O 1
ATOM 1716 N N . VAL A 1 247 ? -42.419 7.671 57.696 1.00 98.00 247 VAL A N 1
ATOM 1717 C CA . VAL A 1 247 ? -41.661 6.482 57.260 1.00 98.00 247 VAL A CA 1
ATOM 1718 C C . VAL A 1 247 ? -42.272 5.881 55.994 1.00 98.00 247 VAL A C 1
ATOM 1720 O O . VAL A 1 247 ? -41.545 5.437 55.104 1.00 98.00 247 VAL A O 1
ATOM 1723 N N . ARG A 1 248 ? -43.606 5.883 55.884 1.00 97.38 248 ARG A N 1
ATOM 1724 C CA . ARG A 1 248 ? -44.303 5.408 54.688 1.00 97.38 248 ARG A CA 1
ATOM 1725 C C . ARG A 1 248 ? -43.998 6.282 53.472 1.00 97.38 248 ARG A C 1
ATOM 1727 O O . ARG A 1 248 ? -43.701 5.726 52.417 1.00 97.38 248 ARG A O 1
ATOM 1734 N N . SER A 1 249 ? -44.049 7.607 53.616 1.00 97.62 249 SER A N 1
ATOM 1735 C CA . SER A 1 249 ? -43.702 8.542 52.536 1.00 97.62 249 SER A CA 1
ATOM 1736 C C . SER A 1 249 ? -42.261 8.326 52.075 1.00 97.62 249 SER A C 1
ATOM 1738 O O . SER A 1 249 ? -42.015 8.104 50.893 1.00 97.62 249 SER A O 1
ATOM 1740 N N . LEU A 1 250 ? -41.321 8.243 53.021 1.00 97.62 250 LEU A N 1
ATOM 1741 C CA . LEU A 1 250 ? -39.903 8.040 52.727 1.00 97.62 250 LEU A CA 1
ATOM 1742 C C . LEU A 1 250 ? -39.638 6.711 51.997 1.00 97.62 250 LEU A C 1
ATOM 1744 O O . LEU A 1 250 ? -38.811 6.640 51.090 1.00 97.62 250 LEU A O 1
ATOM 1748 N N . ALA A 1 251 ? -40.366 5.651 52.361 1.00 98.00 251 ALA A N 1
ATOM 1749 C CA . ALA A 1 251 ? -40.288 4.365 51.679 1.00 98.00 251 ALA A CA 1
ATOM 1750 C C . ALA A 1 251 ? -40.835 4.427 50.239 1.00 98.00 251 ALA A C 1
ATOM 1752 O O . ALA A 1 251 ? -40.283 3.786 49.344 1.00 98.00 251 ALA A O 1
ATOM 1753 N N . GLN A 1 252 ? -41.897 5.197 49.990 1.00 97.25 252 GLN A N 1
ATOM 1754 C CA . GLN A 1 252 ? -42.431 5.402 48.640 1.00 97.25 252 GLN A CA 1
ATOM 1755 C C . GLN A 1 252 ? -41.463 6.202 47.762 1.00 97.25 252 GLN A C 1
ATOM 1757 O O . GLN A 1 252 ? -41.219 5.803 46.620 1.00 97.25 252 GLN A O 1
ATOM 1762 N N . ASP A 1 253 ? -40.859 7.255 48.312 1.00 97.94 253 ASP A N 1
ATOM 1763 C CA . ASP A 1 253 ? -39.860 8.073 47.621 1.00 97.94 253 ASP A CA 1
ATOM 1764 C C . ASP A 1 253 ? -38.605 7.258 47.279 1.00 97.94 253 ASP A C 1
ATOM 1766 O O . ASP A 1 253 ? -38.121 7.300 46.147 1.00 97.94 253 ASP A O 1
ATOM 1770 N N . ALA A 1 254 ? -38.122 6.429 48.213 1.00 97.38 254 ALA A N 1
ATOM 1771 C CA . ALA A 1 254 ? -36.997 5.526 47.973 1.00 97.38 254 ALA A CA 1
ATOM 1772 C C . ALA A 1 254 ? -37.286 4.523 46.841 1.00 97.38 254 ALA A C 1
ATOM 1774 O O . ALA A 1 254 ? -36.435 4.299 45.978 1.00 97.38 254 ALA A O 1
ATOM 1775 N N . ALA A 1 255 ? -38.493 3.945 46.803 1.00 96.94 255 ALA A N 1
ATOM 1776 C CA . ALA A 1 255 ? -38.906 3.039 45.730 1.00 96.94 255 ALA A CA 1
ATOM 1777 C C . ALA A 1 255 ? -38.980 3.755 44.369 1.00 96.94 255 ALA A C 1
ATOM 1779 O O . ALA A 1 255 ? -38.550 3.211 43.350 1.00 96.94 255 ALA A O 1
ATOM 1780 N N . ALA A 1 256 ? -39.503 4.985 44.336 1.00 97.50 256 ALA A N 1
ATOM 1781 C CA . ALA A 1 256 ? -39.558 5.795 43.121 1.00 97.50 256 ALA A CA 1
ATOM 1782 C C . ALA A 1 256 ? -38.152 6.126 42.588 1.00 97.50 256 ALA A C 1
ATOM 1784 O O . ALA A 1 256 ? -37.871 5.862 41.419 1.00 97.50 256 ALA A O 1
ATOM 1785 N N . ALA A 1 257 ? -37.252 6.604 43.452 1.00 97.50 257 ALA A N 1
ATOM 1786 C CA . ALA A 1 257 ? -35.868 6.913 43.093 1.00 97.50 257 ALA A CA 1
ATOM 1787 C C . ALA A 1 257 ? -35.088 5.668 42.632 1.00 97.50 257 ALA A C 1
ATOM 1789 O O . ALA A 1 257 ? -34.306 5.732 41.678 1.00 97.50 257 ALA A O 1
ATOM 1790 N N . SER A 1 258 ? -35.325 4.518 43.273 1.00 97.44 258 SER A N 1
ATOM 1791 C CA . SER A 1 258 ? -34.723 3.244 42.870 1.00 97.44 258 SER A CA 1
ATOM 1792 C C . SER A 1 258 ? -35.180 2.825 41.471 1.00 97.44 258 SER A C 1
ATOM 1794 O O . SER A 1 258 ? -34.350 2.456 40.642 1.00 97.44 258 SER A O 1
ATOM 1796 N N . ARG A 1 259 ? -36.481 2.942 41.166 1.00 96.25 259 ARG A N 1
ATOM 1797 C CA . ARG A 1 259 ? -37.029 2.645 39.832 1.00 96.25 259 ARG A CA 1
ATOM 1798 C C . ARG A 1 259 ? -36.505 3.588 38.751 1.00 96.25 259 ARG A C 1
ATOM 1800 O O . ARG A 1 259 ? -36.168 3.123 37.666 1.00 96.25 259 ARG A O 1
ATOM 1807 N N . GLU A 1 260 ? -36.402 4.884 39.039 1.00 97.69 260 GLU A N 1
ATOM 1808 C CA . GLU A 1 260 ? -35.810 5.846 38.102 1.00 97.69 260 GLU A CA 1
ATOM 1809 C C . GLU A 1 260 ? -34.338 5.513 37.819 1.00 97.69 260 GLU A C 1
ATOM 1811 O O . GLU A 1 260 ? -33.905 5.501 36.666 1.00 97.69 260 GLU A O 1
ATOM 1816 N N . SER A 1 261 ? -33.574 5.184 38.864 1.00 97.50 261 SER A N 1
ATOM 1817 C CA . SER A 1 261 ? -32.176 4.766 38.725 1.00 97.50 261 SER A CA 1
ATOM 1818 C C . SER A 1 261 ? -32.056 3.474 37.914 1.00 97.50 261 SER A C 1
ATOM 1820 O O . SER A 1 261 ? -31.175 3.378 37.063 1.00 97.50 261 SER A O 1
ATOM 1822 N N . SER A 1 262 ? -32.961 2.508 38.116 1.00 96.88 262 SER A N 1
ATOM 1823 C CA . SER A 1 262 ? -32.993 1.265 37.335 1.00 96.88 262 SER A CA 1
ATOM 1824 C C . SER A 1 262 ? -33.203 1.544 35.854 1.00 96.88 262 SER A C 1
ATOM 1826 O O . SER A 1 262 ? -32.442 1.024 35.048 1.00 96.88 262 SER A O 1
ATOM 1828 N N . ALA A 1 263 ? -34.141 2.425 35.497 1.00 97.19 263 ALA A N 1
ATOM 1829 C CA . ALA A 1 263 ? -34.367 2.792 34.100 1.00 97.19 263 ALA A CA 1
ATOM 1830 C C . ALA A 1 263 ? -33.107 3.391 33.445 1.00 97.19 263 ALA A C 1
ATOM 1832 O O . ALA A 1 263 ? -32.756 3.023 32.328 1.00 97.19 263 ALA A O 1
ATOM 1833 N N . LYS A 1 264 ? -32.366 4.253 34.159 1.00 97.50 264 LYS A N 1
ATOM 1834 C CA . LYS A 1 264 ? -31.096 4.813 33.653 1.00 97.50 264 LYS A CA 1
ATOM 1835 C C . LYS A 1 264 ? -30.008 3.749 33.471 1.00 97.50 264 LYS A C 1
ATOM 1837 O O . LYS A 1 264 ? -29.192 3.861 32.558 1.00 97.50 264 LYS A O 1
ATOM 1842 N N . ILE A 1 265 ? -29.969 2.740 34.342 1.00 97.31 265 ILE A N 1
ATOM 1843 C CA . ILE A 1 265 ? -29.025 1.620 34.229 1.00 97.31 265 ILE A CA 1
ATOM 1844 C C . ILE A 1 265 ? -29.403 0.699 33.066 1.00 97.31 265 ILE A C 1
ATOM 1846 O O . ILE A 1 265 ? -28.515 0.285 32.325 1.00 97.31 265 ILE A O 1
ATOM 1850 N N . ASP A 1 266 ? -30.692 0.434 32.857 1.00 96.00 266 ASP A N 1
ATOM 1851 C CA . ASP A 1 266 ? -31.177 -0.335 31.708 1.00 96.00 266 ASP A CA 1
ATOM 1852 C C . ASP A 1 266 ? -30.834 0.367 30.388 1.00 96.00 266 ASP A C 1
ATOM 1854 O O . ASP A 1 266 ? -30.330 -0.266 29.457 1.00 96.00 266 ASP A O 1
ATOM 1858 N N . ASP A 1 267 ? -31.007 1.691 30.328 1.00 96.88 267 ASP A N 1
ATOM 1859 C CA . ASP A 1 267 ? -30.529 2.491 29.204 1.00 96.88 267 ASP A CA 1
ATOM 1860 C C . ASP A 1 267 ? -29.020 2.300 29.018 1.00 96.88 267 ASP A C 1
ATOM 1862 O O . ASP A 1 267 ? -28.585 1.925 27.931 1.00 96.88 267 ASP A O 1
ATOM 1866 N N . ALA A 1 268 ? -28.209 2.481 30.066 1.00 96.25 268 ALA A N 1
ATOM 1867 C CA . ALA A 1 268 ? -26.759 2.304 29.979 1.00 96.25 268 ALA A CA 1
ATOM 1868 C C . ALA A 1 268 ? -26.362 0.916 29.437 1.00 96.25 268 ALA A C 1
ATOM 1870 O O . ALA A 1 268 ? -25.469 0.830 28.597 1.00 96.25 268 ALA A O 1
ATOM 1871 N N . ILE A 1 269 ? -27.050 -0.156 29.844 1.00 96.00 269 ILE A N 1
ATOM 1872 C CA . ILE A 1 269 ? -26.841 -1.513 29.310 1.00 96.00 269 ILE A CA 1
ATOM 1873 C C . ILE A 1 269 ? -27.141 -1.569 27.805 1.00 96.00 269 ILE A C 1
ATOM 1875 O O . ILE A 1 269 ? -26.352 -2.131 27.042 1.00 96.00 269 ILE A O 1
ATOM 1879 N N . ASN A 1 270 ? -28.228 -0.941 27.352 1.00 96.12 270 ASN A N 1
ATOM 1880 C CA . ASN A 1 270 ? -28.554 -0.862 25.926 1.00 96.12 270 ASN A CA 1
ATOM 1881 C C . ASN A 1 270 ? -27.479 -0.101 25.127 1.00 96.12 270 ASN A C 1
ATOM 1883 O O . ASN A 1 270 ? -27.080 -0.554 24.052 1.00 96.12 270 ASN A O 1
ATOM 1887 N N . TRP A 1 271 ? -26.974 1.020 25.652 1.00 96.06 271 TRP A N 1
ATOM 1888 C CA . TRP A 1 271 ? -25.881 1.785 25.033 1.00 96.06 271 TRP A CA 1
ATOM 1889 C C . TRP A 1 271 ? -24.588 0.962 24.938 1.00 96.06 271 TRP A C 1
ATOM 1891 O O . TRP A 1 271 ? -23.935 0.961 23.896 1.00 96.06 271 TRP A O 1
ATOM 1901 N N . ILE A 1 272 ? -24.244 0.205 25.983 1.00 96.75 272 ILE A N 1
ATOM 1902 C CA . ILE A 1 272 ? -23.085 -0.702 25.988 1.00 96.75 272 ILE A CA 1
ATOM 1903 C C . ILE A 1 272 ? -23.226 -1.772 24.895 1.00 96.75 272 ILE A C 1
ATOM 1905 O O . ILE A 1 272 ? -22.266 -2.038 24.170 1.00 96.75 272 ILE A O 1
ATOM 1909 N N . GLY A 1 273 ? -24.425 -2.333 24.712 1.00 94.31 273 GLY A N 1
ATOM 1910 C CA . GLY A 1 273 ? -24.703 -3.275 23.625 1.00 94.31 273 GLY A CA 1
ATOM 1911 C C . GLY A 1 273 ? -24.483 -2.674 22.230 1.00 94.31 273 GLY A C 1
ATOM 1912 O O . GLY A 1 273 ? -23.928 -3.332 21.351 1.00 94.31 273 GLY A O 1
ATOM 1913 N N . GLN A 1 274 ? -24.849 -1.405 22.023 1.00 96.19 274 GLN A N 1
ATOM 1914 C CA . GLN A 1 274 ? -24.575 -0.697 20.764 1.00 96.19 274 GLN A CA 1
ATOM 1915 C C . GLN A 1 274 ? -23.073 -0.463 20.545 1.00 96.19 274 GLN A C 1
ATOM 1917 O O . GLN A 1 274 ? -22.588 -0.620 19.424 1.00 96.19 274 GLN A O 1
ATOM 1922 N N . CYS A 1 275 ? -22.322 -0.143 21.604 1.00 96.00 275 CYS A N 1
ATOM 1923 C CA . CYS A 1 275 ? -20.866 -0.003 21.532 1.00 96.00 275 CYS A CA 1
ATOM 1924 C C . CYS A 1 275 ? -20.181 -1.300 21.078 1.00 96.00 275 CYS A C 1
ATOM 1926 O O . CYS A 1 275 ? -19.224 -1.243 20.309 1.00 96.00 275 CYS A O 1
ATOM 1928 N N . GLU A 1 276 ? -20.679 -2.465 21.500 1.00 94.31 276 GLU A N 1
ATOM 1929 C CA . GLU A 1 276 ? -20.130 -3.765 21.094 1.00 94.31 276 GLU A CA 1
ATOM 1930 C C . GLU A 1 276 ? -20.342 -4.049 19.593 1.00 94.31 276 GLU A C 1
ATOM 1932 O O . GLU A 1 276 ? -19.440 -4.545 18.906 1.00 94.31 276 GLU A O 1
ATOM 1937 N N . LEU A 1 277 ? -21.503 -3.663 19.050 1.00 95.19 277 LEU A N 1
ATOM 1938 C CA . LEU A 1 277 ? -21.767 -3.731 17.609 1.00 95.19 277 LEU A CA 1
ATOM 1939 C C . LEU A 1 277 ? -20.822 -2.808 16.828 1.00 95.19 277 LEU A C 1
ATOM 1941 O O . LEU A 1 277 ? -20.192 -3.247 15.864 1.00 95.19 277 LEU A O 1
ATOM 1945 N N . LEU A 1 278 ? -20.664 -1.561 17.282 1.00 96.31 278 LEU A N 1
ATOM 1946 C CA . LEU A 1 278 ? -19.773 -0.588 16.648 1.00 96.31 278 LEU A CA 1
ATOM 1947 C C . LEU A 1 278 ? -18.310 -1.047 16.687 1.00 96.31 278 LEU A C 1
ATOM 1949 O O . LEU A 1 278 ? -17.602 -0.946 15.687 1.00 96.31 278 LEU A O 1
ATOM 1953 N N . LYS A 1 279 ? -17.856 -1.609 17.814 1.00 96.69 279 LYS A N 1
ATOM 1954 C CA . LYS A 1 279 ? -16.516 -2.200 17.940 1.00 96.69 279 LYS A CA 1
ATOM 1955 C C . LYS A 1 279 ? -16.285 -3.256 16.861 1.00 96.69 279 LYS A C 1
ATOM 1957 O O . LYS A 1 279 ? -15.252 -3.246 16.196 1.00 96.69 279 LYS A O 1
ATOM 1962 N N . THR A 1 280 ? -17.254 -4.150 16.671 1.00 95.12 280 THR A N 1
ATOM 1963 C CA . THR A 1 280 ? -17.173 -5.228 15.674 1.00 95.12 280 THR A CA 1
ATOM 1964 C C . THR A 1 280 ? -17.060 -4.673 14.251 1.00 95.12 280 THR A C 1
ATOM 1966 O O . THR A 1 280 ? -16.234 -5.143 13.467 1.00 95.12 280 THR A O 1
ATOM 1969 N N . GLU A 1 281 ? -17.827 -3.632 13.926 1.00 97.06 281 GLU A N 1
ATOM 1970 C CA . GLU A 1 281 ? -17.754 -2.945 12.633 1.00 97.06 281 GLU A CA 1
ATOM 1971 C C . GLU A 1 281 ? -16.389 -2.274 12.402 1.00 97.06 281 GLU A C 1
ATOM 1973 O O . GLU A 1 281 ? -15.787 -2.416 11.329 1.00 97.06 281 GLU A O 1
ATOM 1978 N N . VAL A 1 282 ? -15.850 -1.594 13.419 1.00 97.56 282 VAL A N 1
ATOM 1979 C CA . VAL A 1 282 ? -14.526 -0.957 13.348 1.00 97.56 282 VAL A CA 1
ATOM 1980 C C . VAL A 1 282 ? -13.430 -2.003 13.146 1.00 97.56 282 VAL A C 1
ATOM 1982 O O . VAL A 1 282 ? -12.571 -1.819 12.283 1.00 97.56 282 VAL A O 1
ATOM 1985 N N . VAL A 1 283 ? -13.478 -3.131 13.862 1.00 96.94 283 VAL A N 1
ATOM 1986 C CA . VAL A 1 283 ? -12.531 -4.245 13.671 1.00 96.94 283 VAL A CA 1
ATOM 1987 C C . VAL A 1 283 ? -12.610 -4.802 12.245 1.00 96.94 283 VAL A C 1
ATOM 1989 O O . VAL A 1 283 ? -11.572 -5.020 11.617 1.00 96.94 283 VAL A O 1
ATOM 1992 N N . GLY A 1 284 ? -13.812 -4.971 11.685 1.00 96.88 284 GLY A N 1
ATOM 1993 C CA . GLY A 1 284 ? -13.986 -5.393 10.289 1.00 96.88 284 GLY A CA 1
ATOM 1994 C C . GLY A 1 284 ? -13.409 -4.392 9.278 1.00 96.88 284 GLY A C 1
ATOM 1995 O O . GLY A 1 284 ? -12.762 -4.777 8.295 1.00 96.88 284 GLY A O 1
ATOM 1996 N N . THR A 1 285 ? -13.575 -3.096 9.544 1.00 97.88 285 THR A N 1
ATOM 1997 C CA . THR A 1 285 ? -13.009 -2.017 8.723 1.00 97.88 285 THR A CA 1
ATOM 1998 C C . THR A 1 285 ? -11.483 -2.021 8.776 1.00 97.88 285 THR A C 1
ATOM 2000 O O . THR A 1 285 ? -10.829 -1.976 7.733 1.00 97.88 285 THR A O 1
ATOM 2003 N N . LEU A 1 286 ? -10.901 -2.150 9.971 1.00 97.69 286 LEU A N 1
ATOM 2004 C CA . LEU A 1 286 ? -9.458 -2.295 10.167 1.00 97.69 286 LEU A CA 1
ATOM 2005 C C . LEU A 1 286 ? -8.913 -3.517 9.415 1.00 97.69 286 LEU A C 1
ATOM 2007 O O . LEU A 1 286 ? -7.928 -3.397 8.687 1.00 97.69 286 LEU A O 1
ATOM 2011 N N . GLY A 1 287 ? -9.598 -4.662 9.487 1.00 96.75 287 GLY A N 1
ATOM 2012 C CA . GLY A 1 287 ? -9.245 -5.856 8.714 1.00 96.75 287 GLY A CA 1
ATOM 2013 C C . GLY A 1 287 ? -9.233 -5.610 7.200 1.00 96.75 287 GLY A C 1
ATOM 2014 O O . GLY A 1 287 ? -8.302 -6.021 6.506 1.00 96.75 287 GLY A O 1
ATOM 2015 N N . SER A 1 288 ? -10.212 -4.862 6.686 1.00 97.62 288 SER A N 1
ATOM 2016 C CA . SER A 1 288 ? -10.260 -4.473 5.269 1.00 97.62 288 SER A CA 1
ATOM 2017 C C . SER A 1 288 ? -9.095 -3.554 4.878 1.00 97.62 288 SER A C 1
ATOM 2019 O O . SER A 1 288 ? -8.522 -3.704 3.797 1.00 97.62 288 SER A O 1
ATOM 2021 N N . ILE A 1 289 ? -8.696 -2.623 5.754 1.00 97.19 289 ILE A N 1
ATOM 2022 C CA . ILE A 1 289 ? -7.530 -1.751 5.534 1.00 97.19 289 ILE A CA 1
ATOM 2023 C C . ILE A 1 289 ? -6.237 -2.578 5.502 1.00 97.19 289 ILE A C 1
ATOM 2025 O O . ILE A 1 289 ? -5.426 -2.386 4.594 1.00 97.19 289 ILE A O 1
ATOM 2029 N N . ALA A 1 290 ? -6.060 -3.532 6.423 1.00 95.75 290 ALA A N 1
ATOM 2030 C CA . ALA A 1 290 ? -4.915 -4.445 6.405 1.00 95.75 290 ALA A CA 1
ATOM 2031 C C . ALA A 1 290 ? -4.849 -5.264 5.107 1.00 95.75 290 ALA A C 1
ATOM 2033 O O . ALA A 1 290 ? -3.774 -5.389 4.516 1.00 95.75 290 ALA A O 1
ATOM 2034 N N . GLY A 1 291 ? -5.990 -5.772 4.627 1.00 96.00 291 GLY A N 1
ATOM 2035 C CA . GLY A 1 291 ? -6.076 -6.474 3.343 1.00 96.00 291 GLY A CA 1
ATOM 2036 C C . GLY A 1 291 ? -5.594 -5.606 2.177 1.00 96.00 291 GLY A C 1
ATOM 2037 O O . GLY A 1 291 ? -4.704 -6.008 1.427 1.00 96.00 291 GLY A O 1
ATOM 2038 N N . ARG A 1 292 ? -6.092 -4.366 2.086 1.00 96.56 292 ARG A N 1
ATOM 2039 C CA . ARG A 1 292 ? -5.684 -3.399 1.050 1.00 96.56 292 ARG A CA 1
ATOM 2040 C C . ARG A 1 292 ? -4.204 -3.016 1.137 1.00 96.56 292 ARG A C 1
ATOM 2042 O O . ARG A 1 292 ? -3.562 -2.838 0.104 1.00 96.56 292 ARG A O 1
ATOM 2049 N N . ALA A 1 293 ? -3.640 -2.912 2.340 1.00 95.56 293 ALA A N 1
ATOM 2050 C CA . ALA A 1 293 ? -2.203 -2.692 2.520 1.00 95.56 293 ALA A CA 1
ATOM 2051 C C . ALA A 1 293 ? -1.373 -3.893 2.012 1.00 95.56 293 ALA A C 1
ATOM 2053 O O . ALA A 1 293 ? -0.310 -3.717 1.406 1.00 95.56 293 ALA A O 1
ATOM 2054 N N . GLY A 1 294 ? -1.879 -5.118 2.189 1.00 94.06 294 GLY A N 1
ATOM 2055 C CA . GLY A 1 294 ? -1.288 -6.334 1.621 1.00 94.06 294 GLY A CA 1
ATOM 2056 C C . GLY A 1 294 ? -1.322 -6.367 0.088 1.00 94.06 294 GLY A C 1
ATOM 2057 O O . GLY A 1 294 ? -0.312 -6.670 -0.553 1.00 94.06 294 GLY A O 1
ATOM 2058 N N . GLU A 1 295 ? -2.447 -5.986 -0.519 1.00 96.00 295 GLU A N 1
ATOM 2059 C CA . GLU A 1 295 ? -2.561 -5.833 -1.977 1.00 96.00 295 GLU A CA 1
ATOM 2060 C C . GLU A 1 295 ? -1.579 -4.784 -2.510 1.00 96.00 295 GLU A C 1
ATOM 2062 O O . GLU A 1 295 ? -0.860 -5.044 -3.477 1.00 96.00 295 GLU A O 1
ATOM 2067 N N . LEU A 1 296 ? -1.475 -3.630 -1.840 1.00 96.00 296 LEU A N 1
ATOM 2068 C CA . LEU A 1 296 ? -0.522 -2.579 -2.202 1.00 96.00 296 LEU A CA 1
ATOM 2069 C C . LEU A 1 296 ? 0.922 -3.095 -2.181 1.00 96.00 296 LEU A C 1
ATOM 2071 O O . LEU A 1 296 ? 1.676 -2.831 -3.115 1.00 96.00 296 LEU A O 1
ATOM 2075 N N . THR A 1 297 ? 1.289 -3.887 -1.173 1.00 93.75 297 THR A N 1
ATOM 2076 C CA . THR A 1 297 ? 2.621 -4.513 -1.085 1.00 93.75 297 THR A CA 1
ATOM 2077 C C . THR A 1 297 ? 2.901 -5.412 -2.294 1.00 93.75 297 THR A C 1
ATOM 2079 O O . THR A 1 297 ? 4.000 -5.402 -2.850 1.00 93.75 297 THR A O 1
ATOM 2082 N N . THR A 1 298 ? 1.889 -6.150 -2.753 1.00 95.19 298 THR A N 1
ATOM 2083 C CA . THR A 1 298 ? 1.997 -7.015 -3.939 1.00 95.19 298 THR A CA 1
ATOM 2084 C C . THR A 1 298 ? 2.194 -6.198 -5.219 1.00 95.19 298 THR A C 1
ATOM 2086 O O . THR A 1 298 ? 3.054 -6.524 -6.040 1.00 95.19 298 THR A O 1
ATOM 2089 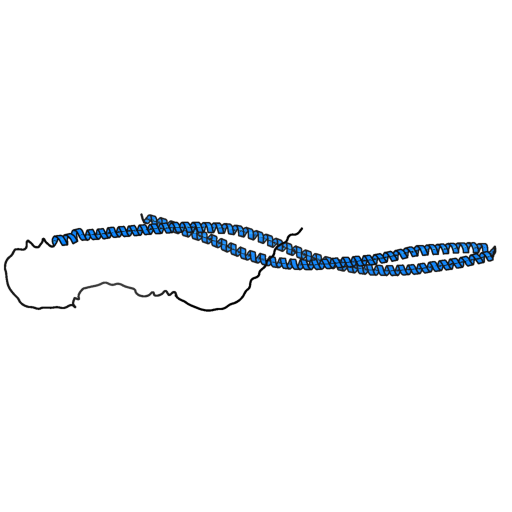N N . VAL A 1 299 ? 1.443 -5.105 -5.384 1.00 95.50 299 VAL A N 1
ATOM 2090 C CA . VAL A 1 299 ? 1.584 -4.190 -6.531 1.00 95.50 299 VAL A CA 1
ATOM 2091 C C . VAL A 1 299 ? 2.970 -3.543 -6.549 1.00 95.50 299 VAL A C 1
ATOM 2093 O O . VAL A 1 299 ? 3.627 -3.510 -7.587 1.00 95.50 299 VAL A O 1
ATOM 2096 N N . VAL A 1 300 ? 3.446 -3.084 -5.395 1.00 95.12 300 VAL A N 1
ATOM 2097 C CA . VAL A 1 300 ? 4.776 -2.490 -5.211 1.00 95.12 300 VAL A CA 1
ATOM 2098 C C . VAL A 1 300 ? 5.892 -3.485 -5.553 1.00 95.12 300 VAL A C 1
ATOM 2100 O O . VAL A 1 300 ? 6.861 -3.127 -6.229 1.00 95.12 300 VAL A O 1
ATOM 2103 N N . ALA A 1 301 ? 5.747 -4.756 -5.168 1.00 92.75 301 ALA A N 1
ATOM 2104 C CA . ALA A 1 301 ? 6.690 -5.806 -5.549 1.00 92.75 301 ALA A CA 1
ATOM 2105 C C . ALA A 1 301 ? 6.731 -6.009 -7.076 1.00 92.75 301 ALA A C 1
ATOM 2107 O O . ALA A 1 301 ? 7.812 -6.062 -7.668 1.00 92.75 301 ALA A O 1
ATOM 2108 N N . ALA A 1 302 ? 5.567 -6.039 -7.733 1.00 94.44 302 ALA A N 1
ATOM 2109 C CA . ALA A 1 302 ? 5.479 -6.138 -9.190 1.00 94.44 302 ALA A CA 1
ATOM 2110 C C . ALA A 1 302 ? 6.083 -4.911 -9.900 1.00 94.44 302 ALA A C 1
ATOM 2112 O O . ALA A 1 302 ? 6.792 -5.058 -10.898 1.00 94.44 302 ALA A O 1
ATOM 2113 N N . MET A 1 303 ? 5.864 -3.703 -9.369 1.00 93.25 303 MET A N 1
ATOM 2114 C CA . MET A 1 303 ? 6.477 -2.472 -9.881 1.00 93.25 303 MET A CA 1
ATOM 2115 C C . MET A 1 303 ? 7.999 -2.498 -9.755 1.00 93.25 303 MET A C 1
ATOM 2117 O O . MET A 1 303 ? 8.689 -2.144 -10.709 1.00 93.25 303 MET A O 1
ATOM 2121 N N . THR A 1 304 ? 8.524 -2.974 -8.625 1.00 91.06 304 THR A N 1
ATOM 2122 C CA . THR A 1 304 ? 9.971 -3.113 -8.404 1.00 91.06 304 THR A CA 1
ATOM 2123 C C . THR A 1 304 ? 10.588 -4.062 -9.429 1.00 91.06 304 THR A C 1
ATOM 2125 O O . THR A 1 304 ? 11.567 -3.710 -10.086 1.00 91.06 304 THR A O 1
ATOM 2128 N N . ALA A 1 305 ? 9.976 -5.232 -9.636 1.00 91.81 305 ALA A N 1
ATOM 2129 C CA . ALA A 1 305 ? 10.426 -6.191 -10.642 1.00 91.81 305 ALA A CA 1
ATOM 2130 C C . ALA A 1 305 ? 10.369 -5.604 -12.065 1.00 91.81 305 ALA A C 1
ATOM 2132 O O . ALA A 1 305 ? 11.317 -5.744 -12.839 1.00 91.81 305 ALA A O 1
ATOM 2133 N N . SER A 1 306 ? 9.291 -4.888 -12.404 1.00 93.25 306 SER A N 1
ATOM 2134 C CA . SER A 1 306 ? 9.174 -4.219 -13.703 1.00 93.25 306 SER A CA 1
ATOM 2135 C C . SER A 1 306 ? 10.209 -3.107 -13.888 1.00 93.25 306 SER A C 1
ATOM 2137 O O . SER A 1 306 ? 10.686 -2.919 -15.007 1.00 93.25 306 SER A O 1
ATOM 2139 N N . ALA A 1 307 ? 10.535 -2.349 -12.839 1.00 90.88 307 ALA A N 1
ATOM 2140 C CA . ALA A 1 307 ? 11.543 -1.296 -12.893 1.00 90.88 307 ALA A CA 1
ATOM 2141 C C . ALA A 1 307 ? 12.945 -1.884 -13.107 1.00 90.88 307 ALA A C 1
ATOM 2143 O O . ALA A 1 307 ? 13.691 -1.372 -13.939 1.00 90.88 307 ALA A O 1
ATOM 2144 N N . GLN A 1 308 ? 13.261 -2.994 -12.433 1.00 90.06 308 GLN A N 1
ATOM 2145 C CA . GLN A 1 308 ? 14.509 -3.739 -12.610 1.00 90.06 308 GLN A CA 1
ATOM 2146 C C . GLN A 1 308 ? 14.677 -4.212 -14.064 1.00 90.06 308 GLN A C 1
ATOM 2148 O O . GLN A 1 308 ? 15.676 -3.897 -14.706 1.00 90.06 308 GLN A O 1
ATOM 2153 N N . ALA A 1 309 ? 13.659 -4.878 -14.618 1.00 92.50 309 ALA A N 1
ATOM 2154 C CA . ALA A 1 309 ? 13.690 -5.364 -15.998 1.00 92.50 309 ALA A CA 1
ATOM 2155 C C . ALA A 1 309 ? 13.843 -4.222 -17.020 1.00 92.50 309 ALA A C 1
ATOM 2157 O O . ALA A 1 309 ? 14.568 -4.347 -18.006 1.00 92.50 309 ALA A O 1
ATOM 2158 N N . ARG A 1 310 ? 13.188 -3.077 -16.781 1.00 92.88 310 ARG A N 1
ATOM 2159 C CA . ARG A 1 310 ? 13.344 -1.891 -17.636 1.00 92.88 310 ARG A CA 1
ATOM 2160 C C . ARG A 1 310 ? 14.734 -1.273 -17.526 1.00 92.88 310 ARG A C 1
ATOM 2162 O O . ARG A 1 310 ? 15.251 -0.819 -18.537 1.00 92.88 310 ARG A O 1
ATOM 2169 N N . ALA A 1 311 ? 15.346 -1.265 -16.344 1.00 90.88 311 ALA A N 1
ATOM 2170 C CA . ALA A 1 311 ? 16.710 -0.770 -16.177 1.00 90.88 311 ALA A CA 1
ATOM 2171 C C . ALA A 1 311 ? 17.717 -1.617 -16.974 1.00 90.88 311 ALA A C 1
ATOM 2173 O O . ALA A 1 311 ? 18.578 -1.066 -17.657 1.00 90.88 311 ALA A O 1
ATOM 2174 N N . GLU A 1 312 ? 17.560 -2.943 -16.961 1.00 92.56 312 GLU A N 1
ATOM 2175 C CA . GLU A 1 312 ? 18.368 -3.863 -17.774 1.00 92.56 312 GLU A CA 1
ATOM 2176 C C . GLU A 1 312 ? 18.180 -3.615 -19.280 1.00 92.56 312 GLU A C 1
ATOM 2178 O O . GLU A 1 312 ? 19.156 -3.547 -20.030 1.00 92.56 312 GLU A O 1
ATOM 2183 N N . GLN A 1 313 ? 16.937 -3.406 -19.730 1.00 94.75 313 GLN A N 1
ATOM 2184 C CA . GLN A 1 313 ? 16.643 -3.053 -21.124 1.00 94.75 313 GLN A CA 1
ATOM 2185 C C . GLN A 1 313 ? 17.262 -1.711 -21.529 1.00 94.75 313 GLN A C 1
ATOM 2187 O O . GLN A 1 313 ? 17.862 -1.620 -22.599 1.00 94.75 313 GLN A O 1
ATOM 2192 N N . THR A 1 314 ? 17.167 -0.686 -20.678 1.00 94.00 314 THR A N 1
ATOM 2193 C CA . THR A 1 314 ? 17.794 0.621 -20.916 1.00 94.00 314 THR A CA 1
ATOM 2194 C C . THR A 1 314 ? 19.309 0.479 -21.061 1.00 94.00 314 THR A C 1
ATOM 2196 O O . THR A 1 314 ? 19.867 0.985 -22.031 1.00 94.00 314 THR A O 1
ATOM 2199 N N . ALA A 1 315 ? 19.966 -0.288 -20.185 1.00 91.69 315 ALA A N 1
ATOM 2200 C CA . ALA A 1 315 ? 21.404 -0.542 -20.275 1.00 91.69 315 ALA A CA 1
ATOM 2201 C C . ALA A 1 315 ? 21.795 -1.264 -21.580 1.00 91.69 315 ALA A C 1
ATOM 2203 O O . ALA A 1 315 ? 22.808 -0.936 -22.203 1.00 91.69 315 ALA A O 1
ATOM 2204 N N . SER A 1 316 ? 20.972 -2.214 -22.038 1.00 94.62 316 SER A N 1
ATOM 2205 C CA . SER A 1 316 ? 21.164 -2.873 -23.334 1.00 94.62 316 SER A CA 1
ATOM 2206 C C . SER A 1 316 ? 21.003 -1.903 -24.511 1.00 94.62 316 SER A C 1
ATOM 2208 O O . SER A 1 316 ? 21.784 -1.963 -25.461 1.00 94.62 316 SER A O 1
ATOM 2210 N N . CYS A 1 317 ? 20.017 -1.003 -24.464 1.00 95.25 317 CYS A N 1
ATOM 2211 C CA . CYS A 1 317 ? 19.825 0.035 -25.479 1.00 95.25 317 CYS A CA 1
ATOM 2212 C C . CYS A 1 317 ? 21.008 1.008 -25.526 1.00 95.25 317 CYS A C 1
ATOM 2214 O O . CYS A 1 317 ? 21.484 1.327 -26.611 1.00 95.25 317 CYS A O 1
ATOM 2216 N N . GLU A 1 318 ? 21.530 1.436 -24.374 1.00 92.38 318 GLU A N 1
ATOM 2217 C CA . GLU A 1 318 ? 22.718 2.295 -24.298 1.00 92.38 318 GLU A CA 1
ATOM 2218 C C . GLU A 1 318 ? 23.966 1.630 -24.898 1.00 92.38 318 GLU A C 1
ATOM 2220 O O . GLU A 1 318 ? 24.812 2.306 -25.486 1.00 92.38 318 GLU A O 1
ATOM 2225 N N . ALA A 1 319 ? 24.118 0.311 -24.746 1.00 93.62 319 ALA A N 1
ATOM 2226 C CA . ALA A 1 319 ? 25.206 -0.432 -25.378 1.00 93.62 319 ALA A CA 1
ATOM 2227 C C . ALA A 1 319 ? 25.052 -0.458 -26.909 1.00 93.62 319 ALA A C 1
ATOM 2229 O O . ALA A 1 319 ? 25.978 -0.073 -27.623 1.00 93.62 319 ALA A O 1
ATOM 2230 N N . ALA A 1 320 ? 23.863 -0.810 -27.409 1.00 94.50 320 ALA A N 1
ATOM 2231 C CA . ALA A 1 320 ? 23.573 -0.829 -28.844 1.00 94.50 320 ALA A CA 1
ATOM 2232 C C . ALA A 1 320 ? 23.719 0.559 -29.493 1.00 94.50 320 ALA A C 1
ATOM 2234 O O . ALA A 1 320 ? 24.203 0.689 -30.617 1.00 94.50 320 ALA A O 1
ATOM 2235 N N . LEU A 1 321 ? 23.338 1.618 -28.775 1.00 94.62 321 LEU A N 1
ATOM 2236 C CA . LEU A 1 321 ? 23.460 2.988 -29.258 1.00 94.62 321 LEU A CA 1
ATOM 2237 C C . LEU A 1 321 ? 24.927 3.421 -29.362 1.00 94.62 321 LEU A C 1
ATOM 2239 O O . LEU A 1 321 ? 25.310 4.032 -30.356 1.00 94.62 321 LEU A O 1
ATOM 2243 N N . ARG A 1 322 ? 25.768 3.036 -28.392 1.00 92.88 322 ARG A N 1
ATOM 2244 C CA . ARG A 1 322 ? 27.222 3.254 -28.457 1.00 92.88 322 ARG A CA 1
ATOM 2245 C C . ARG A 1 322 ? 27.860 2.540 -29.648 1.00 92.88 322 ARG A C 1
ATOM 2247 O O . ARG A 1 322 ? 28.715 3.124 -30.312 1.00 92.88 322 ARG A O 1
ATOM 2254 N N . GLU A 1 323 ? 27.441 1.314 -29.952 1.00 94.31 323 GLU A N 1
ATOM 2255 C CA . GLU A 1 323 ? 27.896 0.594 -31.150 1.00 94.31 323 GLU A CA 1
ATOM 2256 C C . GLU A 1 323 ? 27.460 1.305 -32.440 1.00 94.31 323 GLU A C 1
ATOM 2258 O O . GLU A 1 323 ? 28.267 1.490 -33.354 1.00 94.31 323 GLU A O 1
ATOM 2263 N N . ALA A 1 324 ? 26.213 1.780 -32.503 1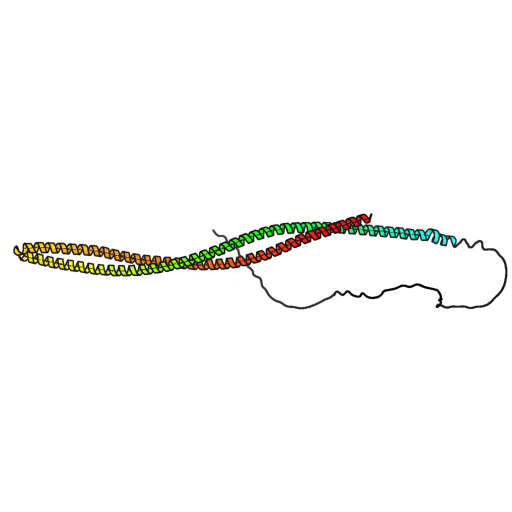.00 93.56 324 ALA A N 1
ATOM 2264 C CA . ALA A 1 324 ? 25.707 2.539 -33.644 1.00 93.56 324 ALA A CA 1
ATOM 2265 C C . ALA A 1 324 ? 26.444 3.877 -33.835 1.00 93.56 324 ALA A C 1
ATOM 2267 O O . ALA A 1 324 ? 26.744 4.259 -34.967 1.00 93.56 324 ALA A O 1
ATOM 2268 N N . GLU A 1 325 ? 26.793 4.573 -32.748 1.00 93.38 325 GLU A N 1
ATOM 2269 C CA . GLU A 1 325 ? 27.606 5.793 -32.796 1.00 93.38 325 GLU A CA 1
ATOM 2270 C C . GLU A 1 325 ? 29.005 5.519 -33.350 1.00 93.38 325 GLU A C 1
ATOM 2272 O O . GLU A 1 325 ? 29.493 6.279 -34.190 1.00 93.38 325 GLU A O 1
ATOM 2277 N N . GLN A 1 326 ? 29.642 4.423 -32.928 1.00 93.12 326 GLN A N 1
ATOM 2278 C CA . GLN A 1 326 ? 30.943 4.008 -33.456 1.00 93.12 326 GLN A CA 1
ATOM 2279 C C . GLN A 1 326 ? 30.862 3.666 -34.947 1.00 93.12 326 GLN A C 1
ATOM 2281 O O . GLN A 1 326 ? 31.684 4.149 -35.725 1.00 93.12 326 GLN A O 1
ATOM 2286 N N . ALA A 1 327 ? 29.849 2.903 -35.364 1.00 92.06 327 ALA A N 1
ATOM 2287 C CA . ALA A 1 327 ? 29.636 2.556 -36.766 1.00 92.06 327 ALA A CA 1
ATOM 2288 C C . ALA A 1 327 ? 29.363 3.796 -37.635 1.00 92.06 327 ALA A C 1
ATOM 2290 O O . ALA A 1 327 ? 29.923 3.925 -38.723 1.00 92.06 327 ALA A O 1
ATOM 2291 N N . SER A 1 328 ? 28.556 4.741 -37.142 1.00 91.50 328 SER A N 1
ATOM 2292 C CA . SER A 1 328 ? 28.269 6.001 -37.834 1.00 91.50 328 SER A CA 1
ATOM 2293 C C . SER A 1 328 ? 29.529 6.854 -38.002 1.00 91.50 328 SER A C 1
ATOM 2295 O O . SER A 1 328 ? 29.745 7.419 -39.074 1.00 91.50 328 SER A O 1
ATOM 2297 N N . ARG A 1 329 ? 30.380 6.943 -36.970 1.00 91.75 329 ARG A N 1
ATOM 2298 C CA . ARG A 1 329 ? 31.665 7.658 -37.053 1.00 91.75 329 ARG A CA 1
ATOM 2299 C C . ARG A 1 329 ? 32.619 6.985 -38.035 1.00 91.75 329 ARG A C 1
ATOM 2301 O O . ARG A 1 329 ? 33.139 7.660 -38.916 1.00 91.75 329 ARG A O 1
ATOM 2308 N N . ALA A 1 330 ? 32.771 5.665 -37.950 1.00 92.38 330 ALA A N 1
ATOM 2309 C CA . ALA A 1 330 ? 33.604 4.902 -38.875 1.00 92.38 330 ALA A CA 1
ATOM 2310 C C . ALA A 1 330 ? 33.137 5.061 -40.333 1.00 92.38 330 ALA A C 1
ATOM 2312 O O . ALA A 1 330 ? 33.962 5.225 -41.229 1.00 92.38 330 ALA A O 1
ATOM 2313 N N . GLY A 1 331 ? 31.821 5.078 -40.574 1.00 90.56 331 GLY A N 1
ATOM 2314 C CA . GLY A 1 331 ? 31.246 5.324 -41.897 1.00 90.56 331 GLY A CA 1
ATOM 2315 C C . GLY A 1 331 ? 31.525 6.733 -42.430 1.00 90.56 331 GLY A C 1
ATOM 2316 O O . GLY A 1 331 ? 31.834 6.885 -43.610 1.00 90.56 331 GLY A O 1
ATOM 2317 N N . ALA A 1 332 ? 31.469 7.758 -41.573 1.00 91.88 332 ALA A N 1
ATOM 2318 C CA . ALA A 1 332 ? 31.838 9.125 -41.947 1.00 91.88 332 ALA A CA 1
ATOM 2319 C C . ALA A 1 332 ? 33.334 9.240 -42.288 1.00 91.88 332 ALA A C 1
ATOM 2321 O O . ALA A 1 332 ? 33.689 9.804 -43.320 1.00 91.88 332 ALA A O 1
ATOM 2322 N N . GLU A 1 333 ? 34.205 8.650 -41.467 1.00 93.62 333 GLU A N 1
ATOM 2323 C CA . GLU A 1 333 ? 35.652 8.619 -41.709 1.00 93.62 333 GLU A CA 1
ATOM 2324 C C . GLU A 1 333 ? 36.010 7.858 -42.994 1.00 93.62 333 GLU A C 1
ATOM 2326 O O . GLU A 1 333 ? 36.901 8.271 -43.737 1.00 93.62 333 GLU A O 1
ATOM 2331 N N . GLU A 1 334 ? 35.328 6.745 -43.272 1.00 93.75 334 GLU A N 1
ATOM 2332 C CA . GLU A 1 334 ? 35.503 5.973 -44.507 1.00 93.75 334 GLU A CA 1
ATOM 2333 C C . GLU A 1 334 ? 35.047 6.768 -45.734 1.00 93.75 334 GLU A C 1
ATOM 2335 O O . GLU A 1 334 ? 35.741 6.799 -46.753 1.00 93.75 334 GLU A O 1
ATOM 2340 N N . ALA A 1 335 ? 33.912 7.463 -45.630 1.00 93.88 335 ALA A N 1
ATOM 2341 C CA . ALA A 1 335 ? 33.426 8.346 -46.678 1.00 93.88 335 ALA A CA 1
ATOM 2342 C C . ALA A 1 335 ? 34.425 9.477 -46.966 1.00 93.88 335 ALA A C 1
ATOM 2344 O O . ALA A 1 335 ? 34.752 9.711 -48.127 1.00 93.88 335 ALA A O 1
ATOM 2345 N N . GLU A 1 336 ? 34.976 10.128 -45.938 1.00 92.75 336 GLU A N 1
ATOM 2346 C CA . GLU A 1 336 ? 36.016 11.149 -46.113 1.00 92.75 336 GLU A CA 1
ATOM 2347 C C . GLU A 1 336 ? 37.282 10.590 -46.769 1.00 92.75 336 GLU A C 1
ATOM 2349 O O . GLU A 1 336 ? 37.834 11.212 -47.680 1.00 92.75 336 GLU A O 1
ATOM 2354 N N . ARG A 1 337 ? 37.738 9.403 -46.348 1.00 94.56 337 ARG A N 1
ATOM 2355 C CA . ARG A 1 337 ? 38.889 8.726 -46.967 1.00 94.56 337 ARG A CA 1
ATOM 2356 C C . ARG A 1 337 ? 38.628 8.409 -48.441 1.00 94.56 337 ARG A C 1
ATOM 2358 O O . ARG A 1 337 ? 39.509 8.626 -49.273 1.00 94.56 337 ARG A O 1
ATOM 2365 N N . THR A 1 338 ? 37.417 7.970 -48.773 1.00 93.56 338 THR A N 1
ATOM 2366 C CA . THR A 1 338 ? 37.016 7.645 -50.148 1.00 93.56 338 THR A CA 1
ATOM 2367 C C . THR A 1 338 ? 36.909 8.893 -51.026 1.00 93.56 338 THR A C 1
ATOM 2369 O O . THR A 1 338 ? 37.372 8.868 -52.164 1.00 93.56 338 THR A O 1
ATOM 2372 N N . ILE A 1 339 ? 36.377 10.004 -50.497 1.00 93.31 339 ILE A N 1
ATOM 2373 C CA . ILE A 1 339 ? 36.340 11.299 -51.197 1.00 93.31 339 ILE A CA 1
ATOM 2374 C C . ILE A 1 339 ? 37.760 11.742 -51.555 1.00 93.31 339 ILE A C 1
ATOM 2376 O O . ILE A 1 339 ? 38.027 12.014 -52.722 1.00 93.31 339 ILE A O 1
ATOM 2380 N N . ARG A 1 340 ? 38.693 11.731 -50.591 1.00 94.06 340 ARG A N 1
ATOM 2381 C CA . ARG A 1 340 ? 40.097 12.110 -50.842 1.00 94.06 340 ARG A CA 1
ATOM 2382 C C . ARG A 1 340 ? 40.747 11.221 -51.904 1.00 94.06 340 ARG A C 1
ATOM 2384 O O . ARG A 1 340 ? 41.386 11.726 -52.821 1.00 94.06 340 ARG A O 1
ATOM 2391 N N . ALA A 1 341 ? 40.540 9.905 -51.827 1.00 93.38 341 ALA A N 1
ATOM 2392 C CA . ALA A 1 341 ? 41.063 8.969 -52.823 1.00 93.38 341 ALA A CA 1
ATOM 2393 C C . ALA A 1 341 ? 40.472 9.212 -54.227 1.00 93.38 341 ALA A C 1
ATOM 2395 O O . ALA A 1 341 ? 41.181 9.114 -55.233 1.00 93.38 341 ALA A O 1
ATOM 2396 N N . ALA A 1 342 ? 39.184 9.553 -54.312 1.00 92.38 342 ALA A N 1
ATOM 2397 C CA . ALA A 1 342 ? 38.525 9.896 -55.565 1.00 92.38 342 ALA A CA 1
ATOM 2398 C C . ALA A 1 342 ? 39.044 11.222 -56.148 1.00 92.38 342 ALA A C 1
ATOM 2400 O O . ALA A 1 342 ? 39.321 11.283 -57.345 1.00 92.38 342 ALA A O 1
ATOM 2401 N N . GLU A 1 343 ? 39.257 12.248 -55.321 1.00 90.50 343 GLU A N 1
ATOM 2402 C CA . GLU A 1 343 ? 39.862 13.526 -55.726 1.00 90.50 343 GLU A CA 1
ATOM 2403 C C . GLU A 1 343 ? 41.295 13.334 -56.251 1.00 90.50 343 GLU A C 1
ATOM 2405 O O . GLU A 1 343 ? 41.662 13.863 -57.305 1.00 90.50 343 GLU A O 1
ATOM 2410 N N . GLU A 1 344 ? 42.105 12.514 -55.575 1.00 92.12 344 GLU A N 1
ATOM 2411 C CA . GLU A 1 344 ? 43.453 12.155 -56.029 1.00 92.12 344 GLU A CA 1
ATOM 2412 C C . GLU A 1 344 ? 43.431 11.425 -57.381 1.00 92.12 344 GLU A C 1
ATOM 2414 O O . GLU A 1 344 ? 44.232 11.735 -58.276 1.00 92.12 344 GLU A O 1
ATOM 2419 N N . LEU A 1 345 ? 42.494 10.485 -57.562 1.00 91.44 345 LEU A N 1
ATOM 2420 C CA . LEU A 1 345 ? 42.299 9.747 -58.810 1.00 91.44 345 LEU A CA 1
ATOM 2421 C C . LEU A 1 345 ? 41.835 10.668 -59.947 1.00 91.44 345 LEU A C 1
ATOM 2423 O O . LEU A 1 345 ? 42.328 10.555 -61.075 1.00 91.44 345 LEU A O 1
ATOM 2427 N N . GLN A 1 346 ? 40.930 11.602 -59.657 1.00 89.94 346 GLN A N 1
ATOM 2428 C CA . GLN A 1 346 ? 40.453 12.609 -60.601 1.00 89.94 346 GLN A CA 1
ATOM 2429 C C . GLN A 1 346 ? 41.612 13.510 -61.050 1.00 89.94 346 GLN A C 1
ATOM 2431 O O . GLN A 1 346 ? 41.829 13.698 -62.252 1.00 89.94 346 GLN A O 1
ATOM 2436 N N . ALA A 1 347 ? 42.431 13.981 -60.105 1.00 87.94 347 ALA A N 1
ATOM 2437 C CA . ALA A 1 347 ? 43.618 14.777 -60.392 1.00 87.94 347 ALA A CA 1
ATOM 2438 C C . ALA A 1 347 ? 44.656 13.997 -61.222 1.00 87.94 347 ALA A C 1
ATOM 2440 O O . ALA A 1 347 ? 45.272 14.552 -62.135 1.00 87.94 347 ALA A O 1
ATOM 2441 N N . ALA A 1 348 ? 44.845 12.701 -60.953 1.00 87.31 348 ALA A N 1
ATOM 2442 C CA . ALA A 1 348 ? 45.720 11.836 -61.746 1.00 87.31 348 ALA A CA 1
ATOM 2443 C C . ALA A 1 348 ? 45.207 11.637 -63.182 1.00 87.31 348 ALA A C 1
ATOM 2445 O O . ALA A 1 348 ? 45.996 11.700 -64.128 1.00 87.31 348 ALA A O 1
ATOM 2446 N N . CYS A 1 349 ? 43.895 11.460 -63.360 1.00 86.69 349 CYS A N 1
ATOM 2447 C CA . CYS A 1 349 ? 43.269 11.363 -64.678 1.00 86.69 349 CYS A CA 1
ATOM 2448 C C . CYS A 1 349 ? 43.419 12.669 -65.472 1.00 86.69 349 CYS A C 1
ATOM 2450 O O . CYS A 1 349 ? 43.834 12.636 -66.630 1.00 86.69 349 CYS A O 1
ATOM 2452 N N . ALA A 1 350 ? 43.180 13.823 -64.842 1.00 83.06 350 ALA A N 1
ATOM 2453 C CA . ALA A 1 350 ? 43.363 15.128 -65.477 1.00 83.06 350 ALA A CA 1
ATOM 2454 C C . ALA A 1 350 ? 44.809 15.337 -65.970 1.00 83.06 350 ALA A C 1
ATOM 2456 O O . ALA A 1 350 ? 45.023 15.752 -67.111 1.00 83.06 350 ALA A O 1
ATOM 2457 N N . ARG A 1 351 ? 45.814 14.965 -65.160 1.00 82.31 351 ARG A N 1
ATOM 2458 C CA . ARG A 1 351 ? 47.232 14.999 -65.568 1.00 82.31 351 ARG A CA 1
ATOM 2459 C C . ARG A 1 351 ? 47.530 14.047 -66.731 1.00 82.31 351 ARG A C 1
ATOM 2461 O O . ARG A 1 351 ? 48.242 14.422 -67.657 1.00 82.31 351 ARG A O 1
ATOM 2468 N N . GLY A 1 352 ? 46.982 12.832 -66.708 1.00 74.44 352 GLY A N 1
ATOM 2469 C CA . GLY A 1 352 ? 47.166 11.842 -67.775 1.00 74.44 352 GLY A CA 1
ATOM 2470 C C . GLY A 1 352 ? 46.542 12.255 -69.113 1.00 74.44 352 GLY A C 1
ATOM 2471 O O . GLY A 1 352 ? 47.096 11.941 -70.166 1.00 74.44 352 GLY A O 1
ATOM 2472 N N . ALA A 1 353 ? 45.426 12.989 -69.080 1.00 67.94 353 ALA A N 1
ATOM 2473 C CA . ALA A 1 353 ? 44.805 13.565 -70.268 1.00 67.94 353 ALA A CA 1
ATOM 2474 C C . ALA A 1 353 ? 45.651 14.702 -70.873 1.00 67.94 353 ALA A C 1
ATOM 2476 O O . ALA A 1 353 ? 45.824 14.734 -72.089 1.00 67.94 353 ALA A O 1
ATOM 2477 N N . ALA A 1 354 ? 46.239 15.568 -70.038 1.00 61.72 354 ALA A N 1
ATOM 2478 C CA . ALA A 1 354 ? 47.065 16.700 -70.474 1.00 61.72 354 ALA A CA 1
ATOM 2479 C C . ALA A 1 354 ? 48.411 16.294 -71.111 1.00 61.72 354 ALA A C 1
ATOM 2481 O O . ALA A 1 354 ? 48.922 16.998 -71.970 1.00 61.72 354 ALA A O 1
ATOM 2482 N N . VAL A 1 355 ? 48.984 15.145 -70.730 1.00 59.25 355 VAL A N 1
ATOM 2483 C CA . VAL A 1 355 ? 50.218 14.593 -71.341 1.00 59.25 355 VAL A CA 1
ATOM 2484 C C . VAL A 1 355 ? 49.940 13.913 -72.700 1.00 59.25 355 VAL A C 1
ATOM 2486 O O . VAL A 1 355 ? 50.863 13.533 -73.424 1.00 59.25 355 VAL A O 1
ATOM 2489 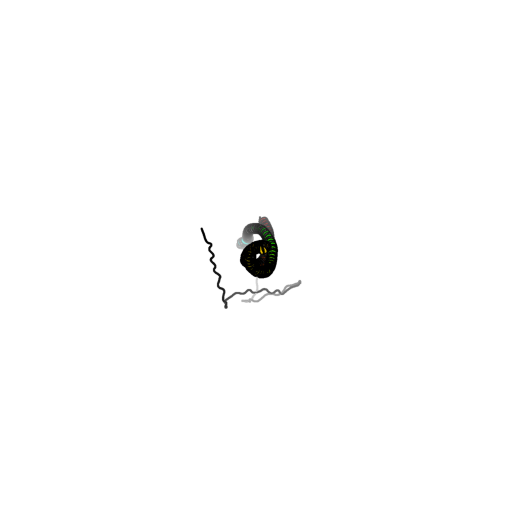N N . GLY A 1 356 ? 48.664 13.710 -73.046 1.00 51.78 356 GLY A N 1
ATOM 2490 C CA . GLY A 1 356 ? 48.230 13.052 -74.279 1.00 51.78 356 GLY A CA 1
ATOM 2491 C C . GLY A 1 356 ? 48.034 13.973 -75.490 1.00 51.78 356 GLY A C 1
ATOM 2492 O O . GLY A 1 356 ? 48.005 13.441 -76.609 1.00 51.78 356 GLY A O 1
ATOM 2493 N N . GLU A 1 357 ? 47.900 15.288 -75.273 1.00 44.25 357 GLU A N 1
ATOM 2494 C CA . GLU A 1 357 ? 47.856 16.336 -76.314 1.00 44.25 357 GLU A CA 1
ATOM 2495 C C . GLU A 1 357 ? 49.263 16.698 -76.814 1.00 44.25 357 GLU A C 1
ATOM 2497 O O . GLU A 1 357 ? 49.422 16.789 -78.057 1.00 44.25 357 GLU A O 1
#

Sequence (357 aa):
MNPTLPWSGTTPPAGALLSHRRGGGVRSAGRDAADAIGPAATRSDSAEENRAWFGPGLAGLAGLAVLGALPALATFAGALGPVVAWVTGAGVPAGAAGLYVGMRIRQRRARAAAADRSRRLGGGADAVARESAAGAATAGRQAAALGEANRALADLAEQLRRNAEATRAASDLAAQTKEAVERGVNDMHAIGTAIETLSAGSGEIAKILQTIDRIAFQTNLLALNASVEAARAGEAGAGFAVVAGEVRSLAQDAAAASRESSAKIDDAINWIGQCELLKTEVVGTLGSIAGRAGELTTVVAAMTASAQARAEQTASCEAALREAEQASRAGAEEAERTIRAAEELQAACARGAAVGE

Radius of gyration: 68.25 Å; chains: 1; bounding box: 152×50×200 Å